Protein AF-A0A7U9T2I6-F1 (afdb_monomer)

Foldseek 3Di:
DPPDQVCVVQHPVVLCVVLVVVVLVCVLVVLLVQLQVQLVQLQVQLVVLDDPPDPVCVVVSVVSNVRSNVRSVVSNVRSNVVSVVSVVVSVVVSVVVNVVSVVVSVVCCVPVPPPPPDPVCPVVVVVVVVVVVVVVVVVVVVVVVDDDDVVVVVVVVVVVVVVVVCCVVVVVVVVVVVVVVVVVVVVVVVVVVVVVVVVVVVVVVVVVVVVVVVVVVVVVVVVVVVVVVVVVVVVVVVVVVVVVVVVVVVVVVVVVVVVVVVPD

Solvent-accessible surface area (backbone atoms only — not comparable to full-atom values): 14231 Å² total; per-residue (Å²): 128,83,80,82,60,63,62,82,72,61,41,69,69,51,50,40,60,74,61,35,44,79,61,58,68,47,48,34,57,50,35,34,50,50,6,54,51,36,27,55,50,21,40,48,56,12,55,71,65,54,75,89,83,48,84,78,52,48,71,69,38,47,56,55,30,54,50,16,45,51,49,11,52,51,34,31,54,50,15,47,51,52,17,52,51,49,49,52,51,52,52,52,54,53,53,50,51,53,52,51,49,52,53,48,53,55,51,43,42,67,70,79,55,57,78,84,79,62,83,82,47,59,66,57,50,51,51,48,49,51,52,45,51,53,50,50,53,47,50,51,53,46,60,74,69,48,76,95,67,65,69,60,61,57,50,53,54,49,52,51,53,49,51,53,51,50,51,52,53,50,50,54,52,51,52,54,48,49,52,50,52,47,53,49,49,55,51,50,52,53,51,50,53,55,50,50,54,49,51,52,53,49,53,53,50,52,52,52,50,52,51,50,53,53,52,51,51,54,49,52,54,51,50,53,51,49,54,50,51,53,50,51,50,52,53,50,52,54,48,53,53,48,53,53,51,52,50,52,50,50,52,50,51,53,50,52,54,53,50,64,68,68,77,114

Secondary structure (DSSP, 8-state):
-----GGGTSSHHHHHHHTTHHHHHHHHHHHHHHHHHHHHHHHHHHHHT---S-TTTHHHHHHHHHHHHHHHHHHHHHHHHHHHHHHHHHHHHHHHHHHHHHHHHHHHHHHH------GGGHHHHHHHHHHHHHHHHHHHHHHTTS-TTSHHHHHHHHHHHHHHHHHHHHHHHHHHHHHHHHHHHHHHHHHHHHHHHHHHHHHHHHHHHHHHHHHHHHHHHHHHHHHHHHHHHHHHHHHHHHHHHHHHHHHHHHHHHHHHHH--

Sequence (264 aa):
MSPCELEEYINENLLDRVGMNFFNSGISGTMTGLGILGTFLGLSMGLGSFRGEDIYTISDNVGPLLSGMKVAFHTSVYGILFSLVFNFVYRSIMSDAYEKLEIFLNTFRQTAQPPAVTEDENSAAMVVYQAGMANTLRQILELMKGDGVEQTAAVERMVENFGRQLQASMGADFQKLGSTLRAAGEAQTAQAANTEEMIEAVKTLVEVNRNVQSALAKVMERQERFAGELKAQKEQLSRTCSEMSDEISGQLYAFEQMRNLYEK

Radius of gyration: 47.09 Å; Cα contacts (8 Å, |Δi|>4): 84; chains: 1; bounding box: 112×50×138 Å

pLDDT: mean 72.54, std 14.1, range [41.53, 92.38]

Structure (mmCIF, N/CA/C/O backbone):
data_AF-A0A7U9T2I6-F1
#
_entry.id   AF-A0A7U9T2I6-F1
#
loop_
_atom_site.group_PDB
_atom_site.id
_atom_site.type_symbol
_atom_site.label_atom_id
_atom_site.label_alt_id
_atom_site.label_comp_id
_atom_site.label_asym_id
_atom_site.label_entity_id
_atom_site.label_seq_id
_atom_site.pdbx_PDB_ins_code
_atom_site.Cartn_x
_atom_site.Cartn_y
_atom_site.Cartn_z
_atom_site.occupancy
_atom_site.B_iso_or_equiv
_atom_site.auth_seq_id
_atom_site.auth_comp_id
_atom_site.auth_asym_id
_atom_site.auth_atom_id
_atom_site.pdbx_PDB_model_num
ATOM 1 N N . MET A 1 1 ? -4.362 -25.159 44.435 1.00 41.53 1 MET A N 1
ATOM 2 C CA . MET A 1 1 ? -4.615 -25.262 42.985 1.00 41.53 1 MET A CA 1
ATOM 3 C C . MET A 1 1 ? -4.844 -23.839 42.531 1.00 41.53 1 MET A C 1
ATOM 5 O O . MET A 1 1 ? -5.786 -23.236 43.029 1.00 41.53 1 MET A O 1
ATOM 9 N N . SER A 1 2 ? -3.905 -23.253 41.785 1.00 47.81 2 SER A N 1
ATOM 10 C CA . SER A 1 2 ? -4.038 -21.861 41.343 1.00 47.81 2 SER A CA 1
ATOM 11 C C . SER A 1 2 ? -5.350 -21.715 40.570 1.00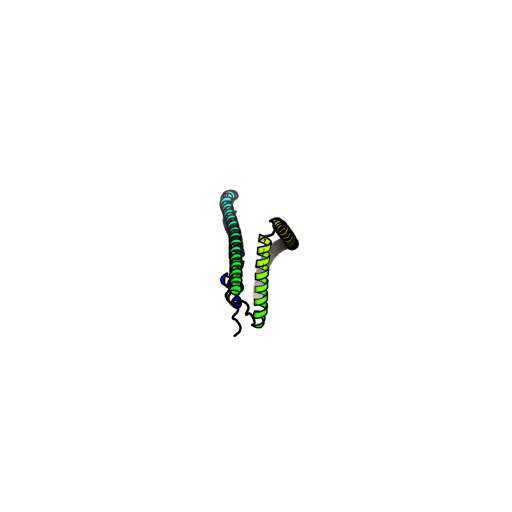 47.81 2 SER A C 1
ATOM 13 O O . SER A 1 2 ? -5.669 -22.620 39.792 1.00 47.81 2 SER A O 1
ATOM 15 N N . PRO A 1 3 ? -6.144 -20.665 40.822 1.00 56.53 3 PRO A N 1
ATOM 16 C CA . PRO A 1 3 ? -7.368 -20.448 40.072 1.00 56.53 3 PRO A CA 1
ATOM 17 C C . PRO A 1 3 ? -7.019 -20.370 38.583 1.00 56.53 3 PRO A C 1
ATOM 19 O O . PRO A 1 3 ? -6.091 -19.669 38.197 1.00 56.53 3 PRO A O 1
ATOM 22 N N . CYS A 1 4 ? -7.717 -21.150 37.763 1.00 61.81 4 CYS A N 1
ATOM 23 C CA . CYS A 1 4 ? -7.557 -21.107 36.318 1.00 61.81 4 CYS A CA 1
ATOM 24 C C . CYS A 1 4 ? -8.176 -19.788 35.835 1.00 61.81 4 CYS A C 1
ATOM 26 O O . CYS A 1 4 ? -9.397 -19.635 35.889 1.00 61.81 4 CYS A O 1
ATOM 28 N N . GLU A 1 5 ? -7.347 -18.816 35.458 1.00 71.88 5 GLU A N 1
ATOM 29 C CA . GLU A 1 5 ? -7.817 -17.520 34.968 1.00 71.88 5 GLU A CA 1
ATOM 30 C C . GLU A 1 5 ? -8.376 -17.706 33.553 1.00 71.88 5 GLU A C 1
ATOM 32 O O . GLU A 1 5 ? -7.651 -18.029 32.614 1.00 71.88 5 GLU A O 1
ATOM 37 N N . LEU A 1 6 ? -9.692 -17.535 33.391 1.00 77.44 6 LEU A N 1
ATOM 38 C CA . LEU A 1 6 ? -10.379 -17.734 32.106 1.00 77.44 6 LEU A CA 1
ATOM 39 C C . LEU A 1 6 ? -9.785 -16.861 30.984 1.00 77.44 6 LEU A C 1
ATOM 41 O O . LEU A 1 6 ? -9.781 -17.256 29.818 1.00 77.44 6 LEU A O 1
ATOM 45 N N . GLU A 1 7 ? -9.247 -15.703 31.352 1.00 76.56 7 GLU A N 1
ATOM 46 C CA . GLU A 1 7 ? -8.602 -14.720 30.475 1.00 76.56 7 GLU A CA 1
ATOM 47 C C . GLU A 1 7 ? -7.305 -15.244 29.842 1.00 76.56 7 GLU A C 1
ATOM 49 O O . GLU A 1 7 ? -6.877 -14.759 28.798 1.00 76.56 7 GLU A O 1
ATOM 54 N N . GLU A 1 8 ? -6.697 -16.291 30.400 1.00 79.00 8 GLU A N 1
ATOM 55 C CA . GLU A 1 8 ? -5.557 -16.964 29.773 1.00 79.00 8 GLU A CA 1
ATOM 56 C C . GLU A 1 8 ? -5.984 -17.745 28.513 1.00 79.00 8 GLU A C 1
ATOM 58 O O . GLU A 1 8 ? -5.213 -17.881 27.561 1.00 79.00 8 GLU A O 1
ATOM 63 N N . TYR A 1 9 ? -7.244 -18.194 28.464 1.00 80.94 9 TYR A N 1
ATOM 64 C CA . TYR A 1 9 ? -7.796 -19.007 27.376 1.00 80.94 9 TYR A CA 1
ATOM 65 C C . TYR A 1 9 ? -8.682 -18.210 26.416 1.00 80.94 9 TYR A C 1
ATOM 67 O O . TYR A 1 9 ? -8.631 -18.433 25.206 1.00 80.94 9 TYR A O 1
ATOM 75 N N . ILE A 1 10 ? -9.502 -17.296 26.940 1.00 83.94 10 ILE A N 1
ATOM 76 C CA . ILE A 1 10 ? -10.424 -16.457 26.169 1.00 83.94 10 ILE A CA 1
ATOM 77 C C . ILE A 1 10 ? -9.947 -15.008 26.286 1.00 83.94 10 ILE A C 1
ATOM 79 O O . ILE A 1 10 ? -10.216 -14.334 27.274 1.00 83.94 10 ILE A O 1
ATOM 83 N N . ASN A 1 11 ? -9.219 -14.538 25.274 1.00 85.19 11 ASN A N 1
ATOM 84 C CA . ASN A 1 11 ? -8.647 -13.192 25.229 1.00 85.19 11 ASN A CA 1
ATOM 85 C C . ASN A 1 11 ? -8.552 -12.652 23.798 1.00 85.19 11 ASN A C 1
ATOM 87 O O . ASN A 1 11 ? -8.898 -13.323 22.824 1.00 85.19 11 ASN A O 1
ATOM 91 N N . GLU A 1 12 ? -8.048 -11.426 23.686 1.00 84.44 12 GLU A N 1
ATOM 92 C CA . GLU A 1 12 ? -7.855 -10.724 22.419 1.00 84.44 12 GLU A CA 1
ATOM 93 C C . GLU A 1 12 ? -6.972 -11.509 21.442 1.00 84.44 12 GLU A C 1
ATOM 95 O O . GLU A 1 12 ? -7.271 -11.531 20.254 1.00 84.44 12 GLU A O 1
ATOM 100 N N . ASN A 1 13 ? -5.964 -12.253 21.920 1.00 83.69 13 ASN A N 1
ATOM 101 C CA . ASN A 1 13 ? -5.117 -13.075 21.046 1.00 83.69 13 ASN A CA 1
ATOM 102 C C . ASN A 1 13 ? -5.895 -14.235 20.408 1.00 83.69 13 ASN A C 1
ATOM 104 O O . ASN A 1 13 ? -5.651 -14.583 19.248 1.00 83.69 13 ASN A O 1
ATOM 108 N N . LEU A 1 14 ? -6.832 -14.851 21.140 1.00 85.19 14 LEU A N 1
ATOM 109 C CA . LEU A 1 14 ? -7.732 -15.850 20.560 1.00 85.19 14 LEU A CA 1
ATOM 110 C C . LEU A 1 14 ? -8.611 -15.204 19.485 1.00 85.19 14 LEU A C 1
ATOM 112 O O . LEU A 1 14 ? -8.759 -15.768 18.400 1.00 85.19 14 LEU A O 1
ATOM 116 N N . LEU A 1 15 ? -9.150 -14.017 19.770 1.00 84.88 15 LEU A N 1
ATOM 117 C CA . LEU A 1 15 ? -10.003 -13.287 18.840 1.00 84.88 15 LEU A CA 1
ATOM 118 C C . LEU A 1 15 ? -9.242 -12.857 17.578 1.00 84.88 15 LEU A C 1
ATOM 120 O O . LEU A 1 15 ? -9.744 -13.045 16.474 1.00 84.88 15 LEU A O 1
ATOM 124 N N . ASP A 1 16 ? -8.002 -12.396 17.714 1.00 84.19 16 ASP A N 1
ATOM 125 C CA . ASP A 1 16 ? -7.105 -12.068 16.603 1.00 84.19 16 ASP A CA 1
ATOM 126 C C . ASP A 1 16 ? -6.779 -13.278 15.732 1.00 84.19 16 ASP A C 1
ATOM 128 O O . ASP A 1 16 ? -6.734 -13.187 14.498 1.00 84.19 16 ASP A O 1
ATOM 132 N N . ARG A 1 17 ? -6.566 -14.434 16.369 1.00 84.94 17 ARG A N 1
ATOM 133 C CA . ARG A 1 17 ? -6.261 -15.687 15.678 1.00 84.94 17 ARG A CA 1
ATOM 134 C C . ARG A 1 17 ? -7.474 -16.224 14.923 1.00 84.94 17 ARG A C 1
ATOM 136 O O . ARG A 1 17 ? -7.325 -16.635 13.774 1.00 84.94 17 ARG A O 1
ATOM 143 N N . VAL A 1 18 ? -8.658 -16.205 15.539 1.00 82.81 18 VAL A N 1
ATOM 144 C CA . VAL A 1 18 ? -9.923 -16.629 14.910 1.00 82.81 18 VAL A CA 1
ATOM 145 C C . VAL A 1 18 ? -10.343 -15.648 13.817 1.00 82.81 18 VAL A C 1
ATOM 147 O O . VAL A 1 18 ? -10.723 -16.067 12.727 1.00 82.81 18 VAL A O 1
ATOM 150 N N . GLY A 1 19 ? -10.201 -14.349 14.073 1.00 78.19 19 GLY A N 1
ATOM 151 C CA . GLY A 1 19 ? -10.453 -13.278 13.113 1.00 78.19 19 GLY A CA 1
ATOM 152 C C . GLY A 1 19 ? -9.428 -13.211 11.981 1.00 78.19 19 GLY A C 1
ATOM 153 O O . GLY A 1 19 ? -9.583 -12.385 11.085 1.00 78.19 19 GLY A O 1
ATOM 154 N N . MET A 1 20 ? -8.391 -14.063 11.999 1.00 80.25 20 MET A N 1
ATOM 155 C CA . MET A 1 20 ? -7.296 -14.091 11.025 1.00 80.25 20 MET A CA 1
ATOM 156 C C . MET A 1 20 ? -6.746 -12.687 10.738 1.00 80.25 20 MET A C 1
ATOM 158 O O . MET A 1 20 ? -6.522 -12.322 9.581 1.00 80.25 20 MET A O 1
ATOM 162 N N . ASN A 1 21 ? -6.534 -11.891 11.789 1.00 76.06 21 ASN A N 1
ATOM 163 C CA . ASN A 1 21 ? -6.278 -10.454 11.668 1.00 76.06 21 ASN A CA 1
ATOM 164 C C . ASN A 1 21 ? -5.068 -10.142 10.769 1.00 76.06 21 ASN A C 1
ATOM 166 O O . ASN A 1 21 ? -5.092 -9.233 9.937 1.00 76.06 21 ASN A O 1
ATOM 170 N N . PHE A 1 22 ? -4.050 -11.004 10.830 1.00 75.06 22 PHE A N 1
ATOM 171 C CA . PHE A 1 22 ? -2.890 -10.953 9.945 1.00 75.06 22 PHE A CA 1
ATOM 172 C C . PHE A 1 22 ? -3.246 -11.041 8.449 1.00 75.06 22 PHE A C 1
ATOM 174 O O . PHE A 1 22 ? -2.768 -10.236 7.658 1.00 75.06 22 PHE A O 1
ATOM 181 N N . PHE A 1 23 ? -4.106 -11.978 8.044 1.00 74.56 23 PHE A N 1
ATOM 182 C CA . PHE A 1 23 ? -4.509 -12.109 6.640 1.00 74.56 23 PHE A CA 1
ATOM 183 C C . PHE A 1 23 ? -5.480 -11.002 6.231 1.00 74.56 23 PHE A C 1
ATOM 185 O O . PHE A 1 23 ? -5.312 -10.383 5.180 1.00 74.56 23 PHE A O 1
ATOM 192 N N . ASN A 1 24 ? -6.467 -10.715 7.078 1.00 74.50 24 ASN A N 1
ATOM 193 C CA . ASN A 1 24 ? -7.529 -9.767 6.758 1.00 74.50 24 ASN A CA 1
ATOM 194 C C . ASN A 1 24 ? -7.030 -8.317 6.680 1.00 74.50 24 ASN A C 1
ATOM 196 O O . ASN A 1 24 ? -7.509 -7.554 5.842 1.00 74.50 24 ASN A O 1
ATOM 200 N N . SER A 1 25 ? -6.002 -7.949 7.451 1.00 73.56 25 SER A N 1
ATOM 201 C CA . SER A 1 25 ? -5.367 -6.628 7.347 1.00 73.56 25 SER A CA 1
ATOM 202 C C . SER A 1 25 ? -4.720 -6.360 5.976 1.00 73.56 25 SER A C 1
ATOM 204 O O . SER A 1 25 ? -4.689 -5.211 5.532 1.00 73.56 25 SER A O 1
ATOM 206 N N . GLY A 1 26 ? -4.269 -7.399 5.260 1.00 76.06 26 GLY A N 1
ATOM 207 C CA . GLY A 1 26 ? -3.636 -7.279 3.940 1.00 76.06 26 GLY A CA 1
ATOM 208 C C . GLY A 1 26 ? -4.607 -7.255 2.752 1.00 76.06 26 GLY A C 1
ATOM 209 O O . GLY A 1 26 ? -4.276 -6.700 1.703 1.00 76.06 26 GLY A O 1
ATOM 210 N N . ILE A 1 27 ? -5.817 -7.806 2.906 1.00 82.12 27 ILE A N 1
ATOM 211 C CA . ILE A 1 27 ? -6.781 -8.008 1.806 1.00 82.12 27 ILE A CA 1
ATOM 212 C C . ILE A 1 27 ? -7.191 -6.691 1.134 1.00 82.12 27 ILE A C 1
ATOM 214 O O . ILE A 1 27 ? -7.246 -6.615 -0.093 1.00 82.12 27 ILE A O 1
ATOM 218 N N . SER A 1 28 ? -7.424 -5.633 1.915 1.00 75.69 28 SER A N 1
ATOM 219 C CA . SER A 1 28 ? -7.754 -4.298 1.384 1.00 75.69 28 SER A CA 1
ATOM 220 C C . SER A 1 28 ? -6.621 -3.739 0.502 1.00 75.69 28 SER A C 1
ATOM 222 O O . SER A 1 28 ? -6.864 -3.230 -0.600 1.00 75.69 28 SER A O 1
ATOM 224 N N . GLY A 1 29 ? -5.363 -3.928 0.914 1.00 76.25 29 GLY A N 1
ATOM 225 C CA . GLY A 1 29 ? -4.196 -3.575 0.103 1.00 76.25 29 GLY A CA 1
ATOM 226 C C . GLY A 1 29 ? -4.135 -4.375 -1.200 1.00 76.25 29 GLY A C 1
ATOM 227 O O . GLY A 1 29 ? -3.951 -3.800 -2.273 1.00 76.25 29 GLY A O 1
ATOM 228 N N . THR A 1 30 ? -4.378 -5.686 -1.136 1.00 81.62 30 THR A N 1
ATOM 229 C CA . THR A 1 30 ? -4.417 -6.558 -2.319 1.00 81.62 30 THR A CA 1
ATOM 230 C C . THR A 1 30 ? -5.524 -6.165 -3.298 1.00 81.62 30 THR A C 1
ATOM 232 O O . THR A 1 30 ? -5.265 -6.111 -4.496 1.00 81.62 30 THR A O 1
ATOM 235 N N . MET A 1 31 ? -6.730 -5.830 -2.830 1.00 78.50 31 MET A N 1
ATOM 236 C CA . MET A 1 31 ? -7.834 -5.369 -3.691 1.00 78.50 31 MET A CA 1
ATOM 237 C C . MET A 1 31 ? -7.488 -4.074 -4.433 1.00 78.50 31 MET A C 1
ATOM 239 O O . MET A 1 31 ? -7.752 -3.947 -5.630 1.00 78.50 31 MET A O 1
ATOM 243 N N . THR A 1 32 ? -6.830 -3.140 -3.743 1.00 79.88 32 THR A N 1
ATOM 244 C CA . THR A 1 32 ? -6.330 -1.902 -4.359 1.00 79.88 32 THR A CA 1
ATOM 245 C C . THR A 1 32 ? -5.259 -2.219 -5.407 1.00 79.88 32 THR A C 1
ATOM 247 O O . THR A 1 32 ? -5.323 -1.728 -6.534 1.00 79.88 32 THR A O 1
ATOM 250 N N . GLY A 1 33 ? -4.319 -3.109 -5.072 1.00 78.38 33 GLY A N 1
ATOM 251 C CA . GLY A 1 33 ? -3.287 -3.592 -5.990 1.00 78.38 33 GLY A CA 1
ATOM 252 C C . GLY A 1 33 ? -3.857 -4.283 -7.234 1.00 78.38 33 GLY A C 1
ATOM 253 O O . GLY A 1 33 ? -3.372 -4.045 -8.338 1.00 78.38 33 GLY A O 1
ATOM 254 N N . LEU A 1 34 ? -4.929 -5.068 -7.092 1.00 81.12 34 LEU A N 1
ATOM 255 C CA . LEU A 1 34 ? -5.640 -5.683 -8.217 1.00 81.12 34 LEU A CA 1
ATOM 256 C C . LEU A 1 34 ? -6.312 -4.638 -9.118 1.00 81.12 34 LEU A C 1
ATOM 258 O O . LEU A 1 34 ? -6.287 -4.793 -10.337 1.00 81.12 34 LEU A O 1
ATOM 262 N N . GLY A 1 35 ? -6.854 -3.552 -8.557 1.00 78.44 35 GLY A N 1
ATOM 263 C CA . GLY A 1 35 ? -7.387 -2.431 -9.344 1.00 78.44 35 GLY A CA 1
ATOM 264 C C . GLY A 1 35 ? -6.306 -1.706 -10.159 1.00 78.44 35 GLY A C 1
ATOM 265 O O . GLY A 1 35 ? -6.509 -1.390 -11.336 1.00 78.44 35 GLY A O 1
ATOM 266 N N . ILE A 1 36 ? -5.122 -1.514 -9.566 1.00 81.31 36 ILE A N 1
ATOM 267 C CA . ILE A 1 36 ? -3.944 -0.955 -10.252 1.00 81.31 36 ILE A CA 1
ATOM 268 C C . ILE A 1 36 ? -3.477 -1.903 -11.366 1.00 81.31 36 ILE A C 1
ATOM 270 O O . ILE A 1 36 ? -3.249 -1.472 -12.495 1.00 81.31 36 ILE A O 1
ATOM 274 N N . LEU A 1 37 ? -3.395 -3.206 -11.094 1.00 78.62 37 LEU A N 1
ATOM 275 C CA . LEU A 1 37 ? -3.030 -4.213 -12.092 1.00 78.62 37 LEU A CA 1
ATOM 276 C C . LEU A 1 37 ? -4.043 -4.269 -13.248 1.00 78.62 37 LEU A C 1
ATOM 278 O O . LEU A 1 37 ? -3.644 -4.316 -14.411 1.00 78.62 37 LEU A O 1
ATOM 282 N N . GLY A 1 38 ? -5.342 -4.181 -12.953 1.00 77.00 38 GLY A N 1
ATOM 283 C CA . GLY A 1 38 ? -6.400 -4.075 -13.961 1.00 77.00 38 GLY A CA 1
ATOM 284 C C . GLY A 1 38 ? -6.253 -2.837 -14.849 1.00 77.00 38 GLY A C 1
ATOM 285 O O . GLY A 1 38 ? -6.475 -2.915 -16.056 1.00 77.00 38 GLY A O 1
ATOM 286 N N . THR A 1 39 ? -5.771 -1.726 -14.284 1.00 79.81 39 THR A N 1
ATOM 287 C CA . THR A 1 39 ? -5.450 -0.508 -15.043 1.00 79.81 39 THR A CA 1
ATOM 288 C C . THR A 1 39 ? -4.322 -0.760 -16.041 1.00 79.81 39 THR A C 1
ATOM 290 O O . THR A 1 39 ? -4.461 -0.439 -17.222 1.00 79.81 39 THR A O 1
ATOM 293 N N . PHE A 1 40 ? -3.229 -1.389 -15.599 1.00 77.00 40 PHE A N 1
ATOM 294 C CA . PHE A 1 40 ? -2.115 -1.744 -16.481 1.00 77.00 40 PHE A CA 1
ATOM 295 C C . PHE A 1 40 ? -2.545 -2.692 -17.604 1.00 77.00 40 PHE A C 1
ATOM 297 O O . PHE A 1 40 ? -2.171 -2.477 -18.756 1.00 77.00 40 PHE A O 1
ATOM 304 N N . LEU A 1 41 ? -3.368 -3.697 -17.298 1.00 79.50 41 LEU A N 1
ATOM 305 C CA . LEU A 1 41 ? -3.882 -4.631 -18.301 1.00 79.50 41 LEU A CA 1
ATOM 306 C C . LEU A 1 41 ? -4.838 -3.955 -19.291 1.00 79.50 41 LEU A C 1
ATOM 308 O O . LEU A 1 41 ? -4.693 -4.148 -20.496 1.00 79.50 41 LEU A O 1
ATOM 312 N N . GLY A 1 42 ? -5.774 -3.130 -18.813 1.00 75.12 42 GLY A N 1
ATOM 313 C CA . GLY A 1 42 ? -6.721 -2.411 -19.669 1.00 75.12 42 GLY A CA 1
ATOM 314 C C . GLY A 1 42 ? -6.023 -1.444 -20.627 1.00 75.12 42 GLY A C 1
ATOM 315 O O . GLY A 1 42 ? -6.344 -1.405 -21.816 1.00 75.12 42 GLY A O 1
ATOM 316 N N . LEU A 1 43 ? -5.001 -0.731 -20.144 1.00 77.75 43 LEU A N 1
ATOM 317 C CA . LEU A 1 43 ? -4.168 0.128 -20.986 1.00 77.75 43 LEU A CA 1
ATOM 318 C C . LEU A 1 43 ? -3.283 -0.682 -21.943 1.00 77.75 43 LEU A C 1
ATOM 320 O O . LEU A 1 43 ? -3.177 -0.318 -23.111 1.00 77.75 43 LEU A O 1
ATOM 324 N N . SER A 1 44 ? -2.692 -1.795 -21.497 1.00 78.44 44 SER A N 1
ATOM 325 C CA . SER A 1 44 ? -1.869 -2.666 -22.347 1.00 78.44 44 SER A CA 1
ATOM 326 C C . SER A 1 44 ? -2.676 -3.285 -23.493 1.00 78.44 44 SER A C 1
ATOM 328 O O . SER A 1 44 ? -2.205 -3.293 -24.629 1.00 78.44 44 SER A O 1
ATOM 330 N N . MET A 1 45 ? -3.914 -3.719 -23.239 1.00 75.62 45 MET A N 1
ATOM 331 C CA . MET A 1 45 ? -4.829 -4.202 -24.279 1.00 75.62 45 MET A CA 1
ATOM 332 C C . MET A 1 45 ? -5.265 -3.077 -25.228 1.00 75.62 45 MET A C 1
ATOM 334 O O . MET A 1 45 ? -5.285 -3.277 -26.443 1.00 75.62 45 MET A O 1
ATOM 338 N N . GLY A 1 46 ? -5.557 -1.883 -24.695 1.00 68.50 46 GLY A N 1
ATOM 339 C CA . GLY A 1 46 ? -5.892 -0.706 -25.502 1.00 68.50 46 GLY A CA 1
ATOM 340 C C . GLY A 1 46 ? -4.753 -0.294 -26.442 1.00 68.50 46 GLY A C 1
ATOM 341 O O . GLY A 1 46 ? -4.988 -0.045 -27.621 1.00 68.50 46 GLY A O 1
ATOM 342 N N . LEU A 1 47 ? -3.510 -0.295 -25.955 1.00 70.06 47 LEU A N 1
ATOM 343 C CA . LEU A 1 47 ? -2.318 0.041 -26.742 1.00 70.06 47 LEU A CA 1
ATOM 344 C C . LEU A 1 47 ? -1.896 -1.079 -27.702 1.00 70.06 47 LEU A C 1
ATOM 346 O O . LEU A 1 47 ? -1.441 -0.793 -28.803 1.00 70.06 47 LEU A O 1
ATOM 350 N N . GLY A 1 48 ? -2.074 -2.348 -27.324 1.00 64.38 48 GLY A N 1
ATOM 351 C CA . GLY A 1 48 ? -1.751 -3.497 -28.179 1.00 64.38 48 GLY A CA 1
ATOM 352 C C . GLY A 1 48 ? -2.615 -3.587 -29.441 1.00 64.38 48 GLY A C 1
ATOM 353 O O . GLY A 1 48 ? -2.197 -4.176 -30.434 1.00 64.38 48 GLY A O 1
ATOM 354 N N . SER A 1 49 ? -3.798 -2.967 -29.427 1.00 63.19 49 SER A N 1
ATOM 355 C CA . SER A 1 49 ? -4.666 -2.842 -30.604 1.00 63.19 49 SER A CA 1
ATOM 356 C C . SER A 1 49 ? -4.245 -1.732 -31.581 1.00 63.19 49 SER A C 1
ATOM 358 O O . SER A 1 49 ? -4.788 -1.645 -32.678 1.00 63.19 49 SER A O 1
ATOM 360 N N . PHE A 1 50 ? -3.252 -0.910 -31.223 1.00 61.22 50 PHE A N 1
ATOM 361 C CA . PHE A 1 50 ? -2.811 0.233 -32.018 1.00 61.22 50 PHE A CA 1
ATOM 362 C C . PHE A 1 50 ? -1.743 -0.190 -33.046 1.00 61.22 50 PHE A C 1
ATOM 364 O O . PHE A 1 50 ? -0.557 -0.285 -32.732 1.00 61.22 50 PHE A O 1
ATOM 371 N N . ARG A 1 51 ? -2.148 -0.453 -34.297 1.00 57.12 51 ARG A N 1
ATOM 372 C CA . ARG A 1 51 ? -1.220 -0.714 -35.420 1.00 57.12 51 ARG A CA 1
ATOM 373 C C . ARG A 1 51 ? -1.014 0.580 -36.210 1.00 57.12 51 ARG A C 1
ATOM 375 O O . ARG A 1 51 ? -1.899 1.011 -36.941 1.00 57.12 51 ARG A O 1
ATOM 382 N N . GLY A 1 52 ? 0.140 1.220 -36.027 1.00 55.25 52 GLY A N 1
ATOM 383 C CA . GLY A 1 52 ? 0.477 2.526 -36.610 1.00 55.25 52 GLY A CA 1
ATOM 384 C C . GLY A 1 52 ? 0.920 2.480 -38.075 1.00 55.25 52 GLY A C 1
ATOM 385 O O . GLY A 1 52 ? 1.938 3.082 -38.400 1.00 55.25 52 GLY A O 1
ATOM 386 N N . GLU A 1 53 ? 0.213 1.746 -38.936 1.00 55.09 53 GLU A N 1
ATOM 387 C CA . GLU A 1 53 ? 0.611 1.589 -40.345 1.00 55.09 53 GLU A CA 1
ATOM 388 C C . GLU A 1 53 ? -0.002 2.650 -41.284 1.00 55.09 53 GLU A C 1
ATOM 390 O O . GLU A 1 53 ? 0.560 2.865 -42.350 1.00 55.09 53 GLU A O 1
ATOM 395 N N . ASP A 1 54 ? -1.055 3.392 -40.892 1.00 51.75 54 ASP A N 1
ATOM 396 C CA . ASP A 1 54 ? -1.626 4.472 -41.722 1.00 51.75 54 ASP A CA 1
ATOM 397 C C . ASP A 1 54 ? -2.319 5.598 -40.918 1.00 51.75 54 ASP A C 1
ATOM 399 O O . ASP A 1 54 ? -2.990 5.369 -39.915 1.00 51.75 54 ASP A O 1
ATOM 403 N N . ILE A 1 55 ? -2.221 6.853 -41.376 1.00 51.50 55 ILE A N 1
ATOM 404 C CA . ILE A 1 55 ? -2.863 8.022 -40.726 1.00 51.50 55 ILE A CA 1
ATOM 405 C C . ILE A 1 55 ? -4.402 7.961 -40.787 1.00 51.50 55 ILE A C 1
ATOM 407 O O . ILE A 1 55 ? -5.077 8.474 -39.893 1.00 51.50 55 ILE A O 1
ATOM 411 N N . TYR A 1 56 ? -4.967 7.286 -41.793 1.00 54.34 56 TYR A N 1
ATOM 412 C CA . TYR A 1 56 ? -6.415 7.090 -41.932 1.00 54.34 56 TYR A CA 1
ATOM 413 C C . TYR A 1 56 ? -6.966 5.968 -41.035 1.00 54.34 56 TYR A C 1
ATOM 415 O O . TYR A 1 56 ? -8.140 6.005 -40.680 1.00 54.34 56 TYR A O 1
ATOM 423 N N . THR A 1 57 ? -6.131 5.019 -40.594 1.00 54.78 57 THR A N 1
ATOM 424 C CA . THR A 1 57 ? -6.519 3.961 -39.642 1.00 54.78 57 THR A CA 1
ATOM 425 C C . THR A 1 57 ? -6.432 4.416 -38.184 1.00 54.78 57 THR A C 1
ATOM 427 O O . THR A 1 57 ? -6.968 3.749 -37.303 1.00 54.78 57 THR A O 1
ATOM 430 N N . ILE A 1 58 ? -5.839 5.583 -37.895 1.00 55.66 58 ILE A N 1
ATOM 431 C CA . ILE A 1 58 ? -5.795 6.143 -36.534 1.00 55.66 58 ILE A CA 1
ATOM 432 C C . ILE A 1 58 ? -7.212 6.345 -35.982 1.00 55.66 58 ILE A C 1
ATOM 434 O O . ILE A 1 58 ? -7.444 5.987 -34.832 1.00 55.66 58 ILE A O 1
ATOM 438 N N . SER A 1 59 ? -8.168 6.833 -36.786 1.00 59.38 59 SER A N 1
ATOM 439 C CA . SER A 1 59 ? -9.554 7.058 -36.334 1.00 59.38 59 SER A CA 1
ATOM 440 C C . SER A 1 59 ? -10.276 5.764 -35.932 1.00 59.38 59 SER A C 1
ATOM 442 O O . SER A 1 59 ? -11.012 5.766 -34.946 1.00 59.38 59 SER A O 1
ATOM 444 N N . ASP A 1 60 ? -10.030 4.657 -36.639 1.00 60.66 60 ASP A N 1
ATOM 445 C CA . ASP A 1 60 ? -10.600 3.339 -36.314 1.00 60.66 60 ASP A CA 1
ATOM 446 C C . ASP A 1 60 ? -9.907 2.691 -35.100 1.00 60.66 60 ASP A C 1
ATOM 448 O O . ASP A 1 60 ? -10.528 1.949 -34.337 1.00 60.66 60 ASP A O 1
ATOM 452 N N . ASN A 1 61 ? -8.643 3.045 -34.850 1.00 59.06 61 ASN A N 1
ATOM 453 C CA . ASN A 1 61 ? -7.863 2.592 -33.695 1.00 59.06 61 ASN A CA 1
ATOM 454 C C . ASN A 1 61 ? -8.153 3.381 -32.396 1.00 59.06 61 ASN A C 1
ATOM 456 O O . ASN A 1 61 ? -7.795 2.920 -31.308 1.00 59.06 61 ASN A O 1
ATOM 460 N N . VAL A 1 62 ? -8.839 4.535 -32.459 1.00 66.50 62 VAL A N 1
ATOM 461 C CA . VAL A 1 62 ? -9.250 5.295 -31.257 1.00 66.50 62 VAL A CA 1
ATOM 462 C C . VAL A 1 62 ? -10.300 4.533 -30.440 1.00 66.50 62 VAL A C 1
ATOM 464 O O . VAL A 1 62 ? -10.266 4.566 -29.211 1.00 66.50 62 VAL A O 1
ATOM 467 N N . GLY A 1 63 ? -11.220 3.815 -31.091 1.00 69.56 63 GLY A N 1
ATOM 468 C CA . GLY A 1 63 ? -12.291 3.075 -30.411 1.00 69.56 63 GLY A CA 1
ATOM 469 C C . G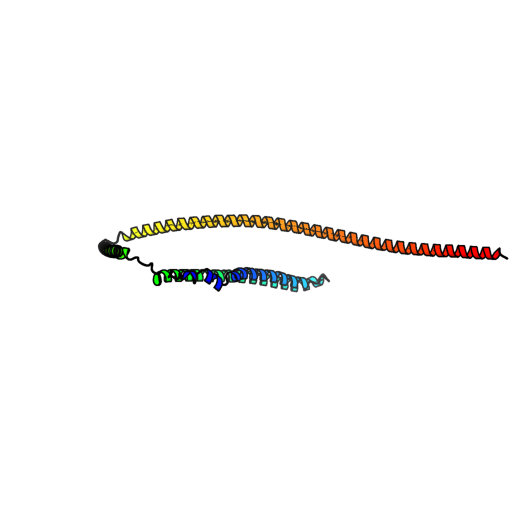LY A 1 63 ? -11.771 2.009 -29.431 1.00 69.56 63 GLY A C 1
ATOM 470 O O . GLY A 1 63 ? -12.099 2.066 -28.241 1.00 69.56 63 GLY A O 1
ATOM 471 N N . PRO A 1 64 ? -10.927 1.064 -29.886 1.00 69.06 64 PRO A N 1
ATOM 472 C CA . PRO A 1 64 ? -10.287 0.067 -29.025 1.00 69.06 64 PRO A CA 1
ATOM 473 C C . PRO A 1 64 ? -9.445 0.671 -27.888 1.00 69.06 64 PRO A C 1
ATOM 475 O O . PRO A 1 64 ? -9.511 0.189 -26.754 1.00 69.06 64 PRO A O 1
ATOM 478 N N . LEU A 1 65 ? -8.731 1.772 -28.148 1.00 68.88 65 LEU A N 1
ATOM 479 C CA . LEU A 1 65 ? -7.944 2.491 -27.142 1.00 68.88 65 LEU A CA 1
ATOM 480 C C . LEU A 1 65 ? -8.833 3.091 -26.038 1.00 68.88 65 LEU A C 1
ATOM 482 O O . LEU A 1 65 ? -8.576 2.894 -24.847 1.00 68.88 65 LEU A O 1
ATOM 486 N N . LEU A 1 66 ? -9.914 3.778 -26.425 1.00 74.56 66 LEU A N 1
ATOM 487 C CA . LEU A 1 66 ? -10.898 4.333 -25.491 1.00 74.56 66 LEU A CA 1
ATOM 488 C C . LEU A 1 66 ? -11.603 3.232 -24.690 1.00 74.56 66 LEU A C 1
ATOM 490 O O . LEU A 1 66 ? -11.870 3.408 -23.500 1.00 74.56 66 LEU A O 1
ATOM 494 N N . SER A 1 67 ? -11.868 2.083 -25.315 1.00 73.06 67 SER A N 1
ATOM 495 C CA . SER A 1 67 ? -12.447 0.920 -24.640 1.00 73.06 67 SER A CA 1
ATOM 496 C C . SER A 1 67 ? -11.495 0.341 -23.585 1.00 73.06 67 SER A C 1
ATOM 498 O O . SER A 1 67 ? -11.909 0.129 -22.444 1.00 73.06 67 SER A O 1
ATOM 500 N N . GLY A 1 68 ? -10.209 0.163 -23.910 1.00 70.00 68 GLY A N 1
ATOM 501 C CA . GLY A 1 68 ? -9.189 -0.295 -22.955 1.00 70.00 68 GLY A CA 1
ATOM 502 C C . GLY A 1 68 ? -9.011 0.663 -21.772 1.00 70.00 68 GLY A C 1
ATOM 503 O O . GLY A 1 68 ? -8.980 0.238 -20.615 1.00 70.00 68 GLY A O 1
ATOM 504 N N . MET A 1 69 ? -9.018 1.971 -22.041 1.00 74.00 69 MET A N 1
ATOM 505 C CA . MET A 1 69 ? -8.974 3.009 -21.007 1.00 74.00 69 MET A CA 1
ATOM 506 C C . MET A 1 69 ? -10.228 3.010 -20.117 1.00 74.00 69 MET A C 1
ATOM 508 O O . MET A 1 69 ? -10.127 3.177 -18.901 1.00 74.00 69 MET A O 1
ATOM 512 N N . LYS A 1 70 ? -11.417 2.771 -20.686 1.00 77.44 70 LYS A N 1
ATOM 513 C CA . LYS A 1 70 ? -12.664 2.647 -19.917 1.00 77.44 70 LYS A CA 1
ATOM 514 C C . LYS A 1 70 ? -12.627 1.442 -18.977 1.00 77.44 70 LYS A C 1
ATOM 516 O O . LYS A 1 70 ? -13.041 1.572 -17.824 1.00 77.44 70 LYS A O 1
ATOM 521 N N . VAL A 1 71 ? -12.138 0.295 -19.449 1.00 77.75 71 VAL A N 1
ATOM 522 C CA . VAL A 1 71 ? -11.978 -0.916 -18.627 1.00 77.75 71 VAL A CA 1
ATOM 523 C C . VAL A 1 71 ? -10.991 -0.657 -17.488 1.00 77.75 71 VAL A C 1
ATOM 525 O O . VAL A 1 71 ? -11.333 -0.911 -16.336 1.00 77.75 71 VAL A O 1
ATOM 528 N N . ALA A 1 72 ? -9.840 -0.047 -17.787 1.00 76.69 72 ALA A N 1
ATOM 529 C 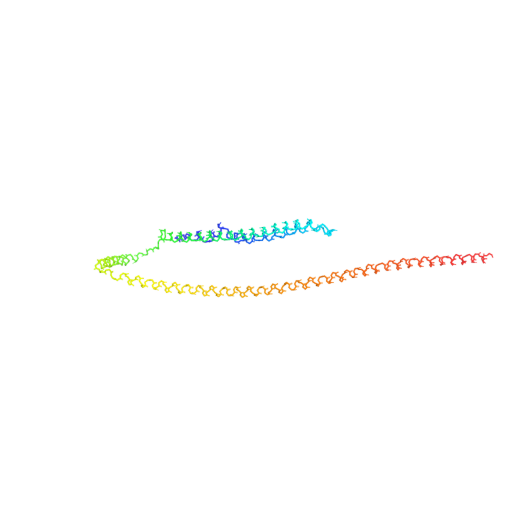CA . ALA A 1 72 ? -8.835 0.346 -16.800 1.00 76.69 72 ALA A CA 1
ATOM 530 C C . ALA A 1 72 ? -9.413 1.251 -15.691 1.00 76.69 72 ALA A C 1
ATOM 532 O O . ALA A 1 72 ? -9.216 0.999 -14.499 1.00 76.69 72 ALA A O 1
ATOM 533 N N . PHE A 1 73 ? -10.203 2.260 -16.076 1.00 77.88 73 PHE A N 1
ATOM 534 C CA . PHE A 1 73 ? -10.869 3.156 -15.131 1.00 77.88 73 PHE A CA 1
ATOM 535 C C . PHE A 1 73 ? -11.831 2.406 -14.200 1.00 77.88 73 PHE A C 1
ATOM 537 O O . PHE A 1 73 ? -11.754 2.557 -12.982 1.00 77.88 73 PHE A O 1
ATOM 544 N N . HIS A 1 74 ? -12.695 1.546 -14.746 1.00 80.88 74 HIS A N 1
ATOM 545 C CA . HIS A 1 74 ? -13.655 0.795 -13.932 1.00 80.88 74 HIS A CA 1
ATOM 546 C C . HIS A 1 74 ? -12.956 -0.179 -12.982 1.00 80.88 74 HIS A C 1
ATOM 548 O O . HIS A 1 74 ? -13.326 -0.257 -11.813 1.00 80.88 74 HIS A O 1
ATOM 554 N N . THR A 1 75 ? -11.912 -0.878 -13.437 1.00 79.62 75 THR A N 1
ATOM 555 C CA . THR A 1 75 ? -11.160 -1.801 -12.574 1.00 79.62 75 THR A CA 1
ATOM 556 C C . THR A 1 75 ? -10.501 -1.093 -11.391 1.00 79.62 75 THR A C 1
ATOM 558 O O . THR A 1 75 ? -10.499 -1.637 -10.287 1.00 79.62 75 THR A O 1
ATOM 561 N N . SER A 1 76 ? -10.012 0.136 -11.584 1.00 79.19 76 SER A N 1
ATOM 562 C CA . SER A 1 76 ? -9.445 0.951 -10.503 1.00 79.19 76 SER A CA 1
ATOM 563 C C . SER A 1 76 ? -10.516 1.402 -9.508 1.00 79.19 76 SER A C 1
ATOM 565 O O . SER A 1 76 ? -10.369 1.203 -8.300 1.00 79.19 76 SER A O 1
ATOM 567 N N . VAL A 1 77 ? -11.642 1.923 -10.013 1.00 82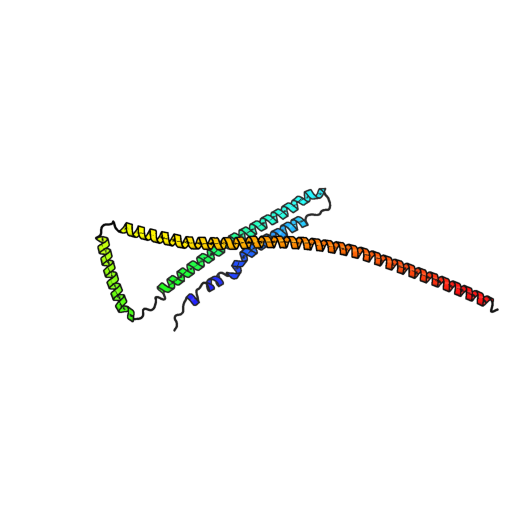.75 77 VAL A N 1
ATOM 568 C CA . VAL A 1 77 ? -12.770 2.367 -9.178 1.00 82.75 77 VAL A CA 1
ATOM 569 C C . VAL A 1 77 ? -13.301 1.218 -8.325 1.00 82.75 77 VAL A C 1
ATOM 571 O O . VAL A 1 77 ? -13.485 1.392 -7.122 1.00 82.75 77 VAL A O 1
ATOM 574 N N . TYR A 1 78 ? -13.492 0.033 -8.909 1.00 83.00 78 TYR A N 1
ATOM 575 C CA . TYR A 1 78 ? -13.942 -1.135 -8.157 1.00 83.00 78 TYR A CA 1
ATOM 576 C C . TYR A 1 78 ? -12.902 -1.602 -7.135 1.00 83.00 78 TYR A C 1
ATOM 578 O O . TYR A 1 78 ? -13.271 -1.857 -5.993 1.00 83.00 78 TYR A O 1
ATOM 586 N N . GLY A 1 79 ? -11.614 -1.664 -7.492 1.00 79.56 79 GLY A N 1
ATOM 587 C CA . GLY A 1 79 ? -10.557 -2.071 -6.559 1.00 79.56 79 GLY A CA 1
ATOM 588 C C . GLY A 1 79 ? -10.477 -1.173 -5.321 1.00 79.56 79 GLY A C 1
ATOM 589 O O . GLY A 1 79 ? -10.410 -1.671 -4.197 1.00 79.56 79 GLY A O 1
ATOM 590 N N . ILE A 1 80 ? -10.563 0.146 -5.514 1.00 81.31 80 ILE A N 1
ATOM 591 C CA . ILE A 1 80 ? -10.554 1.129 -4.422 1.00 81.31 80 ILE A CA 1
ATOM 592 C C . ILE A 1 80 ? -11.851 1.056 -3.609 1.00 81.31 80 ILE A C 1
ATOM 594 O O . ILE A 1 80 ? -11.803 1.018 -2.381 1.00 81.31 80 ILE A O 1
ATOM 598 N N . LEU A 1 81 ? -13.011 0.997 -4.268 1.00 84.38 81 LEU A N 1
ATOM 599 C CA . LEU A 1 81 ? -14.305 0.948 -3.586 1.00 84.38 81 LEU A CA 1
ATOM 600 C C . LEU A 1 81 ? -14.446 -0.315 -2.730 1.00 84.38 81 LEU A C 1
ATOM 602 O O . LEU A 1 81 ? -14.793 -0.218 -1.555 1.00 84.38 81 LEU A O 1
ATOM 606 N N . PHE A 1 82 ? -14.125 -1.488 -3.278 1.00 82.31 82 PHE A N 1
ATOM 607 C CA . PHE A 1 82 ? -14.175 -2.736 -2.518 1.00 82.31 82 PHE A CA 1
ATOM 608 C C . PHE A 1 82 ? -13.134 -2.768 -1.399 1.00 82.31 82 PHE A C 1
ATOM 610 O O . PHE A 1 82 ? -13.452 -3.237 -0.311 1.00 82.31 82 PHE A O 1
ATOM 617 N N . SER A 1 83 ? -11.941 -2.207 -1.616 1.00 83.69 83 SER A N 1
ATOM 618 C CA . SER A 1 83 ? -10.924 -2.058 -0.570 1.00 83.69 83 SER A CA 1
ATOM 619 C C . SER A 1 83 ? -11.429 -1.227 0.614 1.00 83.69 83 SER A C 1
ATOM 621 O O . SER A 1 83 ? -11.293 -1.654 1.761 1.00 83.69 83 SER A O 1
ATOM 623 N N . LEU A 1 84 ? -12.061 -0.079 0.348 1.00 80.38 84 LEU A N 1
ATOM 624 C CA . LEU A 1 84 ? -12.612 0.794 1.387 1.00 80.38 84 LEU A CA 1
ATOM 625 C C . LEU A 1 84 ? -13.767 0.128 2.136 1.00 80.38 84 LEU A C 1
ATOM 627 O O . LEU A 1 84 ? -13.781 0.136 3.367 1.00 80.38 84 LEU A O 1
ATOM 631 N N . VAL A 1 85 ? -14.707 -0.480 1.407 1.00 88.94 85 VAL A N 1
ATOM 632 C CA . VAL A 1 85 ? -15.846 -1.190 2.007 1.00 88.94 85 VAL A CA 1
ATOM 633 C C . VAL A 1 85 ? -15.357 -2.353 2.866 1.00 88.94 85 VAL A C 1
ATOM 635 O O . VAL A 1 85 ? -15.786 -2.485 4.009 1.00 88.94 85 VAL A O 1
ATOM 638 N N . PHE A 1 86 ? -14.423 -3.160 2.357 1.00 86.12 86 PHE A N 1
ATOM 639 C CA . PHE A 1 86 ? -13.845 -4.268 3.108 1.00 86.12 86 PHE A CA 1
ATOM 640 C C . PHE A 1 86 ? -13.142 -3.775 4.375 1.00 86.12 86 PHE A C 1
ATOM 642 O O . PHE A 1 86 ? -13.387 -4.313 5.450 1.00 86.12 86 PHE A O 1
ATOM 649 N N . ASN A 1 87 ? -12.315 -2.728 4.277 1.00 84.50 87 ASN A N 1
ATOM 650 C CA . ASN A 1 87 ? -11.610 -2.170 5.430 1.00 84.50 87 ASN A CA 1
ATOM 651 C C . ASN A 1 87 ? -12.582 -1.664 6.505 1.00 84.50 87 ASN A C 1
ATOM 653 O O . ASN A 1 87 ? -12.399 -1.956 7.686 1.00 84.50 87 ASN A O 1
ATOM 657 N N . PHE A 1 88 ? -13.635 -0.956 6.089 1.00 86.44 88 PHE A N 1
ATOM 658 C CA . PHE A 1 88 ? -14.665 -0.444 6.985 1.00 86.44 88 PHE A CA 1
ATOM 659 C C . PHE A 1 88 ? -15.422 -1.574 7.692 1.00 86.44 88 PHE A C 1
ATOM 661 O O . PHE A 1 88 ? -15.503 -1.587 8.919 1.00 86.44 88 PHE A O 1
ATOM 668 N N . VAL A 1 89 ? -15.928 -2.549 6.931 1.00 88.69 89 VAL A N 1
ATOM 669 C CA . VAL A 1 89 ? -16.674 -3.693 7.476 1.00 88.69 89 VAL A CA 1
ATOM 670 C C . VAL A 1 89 ? -15.792 -4.512 8.414 1.00 88.69 89 VAL A C 1
ATOM 672 O O . VAL A 1 89 ? -16.206 -4.816 9.530 1.00 88.69 89 VAL A O 1
ATOM 675 N N . TYR A 1 90 ? -14.561 -4.817 8.003 1.00 85.88 90 TYR A N 1
ATOM 676 C CA . TYR A 1 90 ? -13.618 -5.583 8.809 1.00 85.88 90 TYR A CA 1
ATOM 677 C C . TYR A 1 90 ? -13.318 -4.897 10.147 1.00 85.88 90 TYR A C 1
ATOM 679 O O . TYR A 1 90 ? -13.450 -5.516 11.202 1.00 85.88 90 TYR A O 1
ATOM 687 N N . ARG A 1 91 ? -12.984 -3.599 10.122 1.00 85.06 91 ARG A N 1
ATOM 688 C CA . ARG A 1 91 ? -12.728 -2.827 11.347 1.00 85.06 91 ARG A CA 1
ATOM 689 C C . ARG A 1 91 ? -13.958 -2.743 12.246 1.00 85.06 91 ARG A C 1
ATOM 691 O O . ARG A 1 91 ? -13.814 -2.862 13.458 1.00 85.06 91 ARG A O 1
ATOM 698 N N . SER A 1 92 ? -15.148 -2.571 11.670 1.00 88.25 92 SER A N 1
ATOM 699 C CA . SER A 1 92 ? -16.394 -2.513 12.439 1.00 88.25 92 SER A CA 1
ATOM 700 C C . SER A 1 92 ? -16.696 -3.837 13.141 1.00 88.25 92 SER A C 1
ATOM 702 O O . SER A 1 92 ? -17.036 -3.825 14.319 1.00 88.25 92 SER A O 1
ATOM 704 N N . ILE A 1 93 ? -16.555 -4.969 12.442 1.00 89.44 93 ILE A N 1
ATOM 705 C CA . ILE A 1 93 ? -16.792 -6.301 13.021 1.00 89.44 93 ILE A CA 1
ATOM 706 C C . ILE A 1 93 ? -15.775 -6.587 14.125 1.00 89.44 93 ILE A C 1
ATOM 708 O O . ILE A 1 93 ? -16.151 -7.052 15.196 1.00 89.44 93 ILE A O 1
ATOM 712 N N . MET A 1 94 ? -14.496 -6.289 13.883 1.00 87.19 94 MET A N 1
ATOM 713 C CA . MET A 1 94 ? -13.451 -6.543 14.871 1.00 87.19 94 MET A CA 1
ATOM 714 C C . MET A 1 94 ? -13.656 -5.694 16.132 1.00 87.19 94 MET A C 1
ATOM 716 O O . MET A 1 94 ? -13.530 -6.206 17.239 1.00 87.19 94 MET A O 1
ATOM 720 N N . SER A 1 95 ? -14.042 -4.423 15.971 1.00 87.25 95 SER A N 1
ATOM 721 C CA . SER A 1 95 ? -14.355 -3.530 17.092 1.00 87.25 95 SER A CA 1
ATOM 722 C C . SER A 1 95 ? -15.515 -4.045 17.946 1.00 87.25 95 SER A C 1
ATOM 724 O O . SER A 1 95 ? -15.389 -4.063 19.167 1.00 87.25 95 SER A O 1
ATOM 726 N N . ASP A 1 96 ? -16.620 -4.483 17.330 1.00 91.00 96 ASP A N 1
ATOM 727 C CA . ASP A 1 96 ? -17.752 -5.062 18.071 1.00 91.00 96 ASP A CA 1
ATOM 728 C C . ASP A 1 96 ? -17.331 -6.348 18.794 1.00 91.00 96 ASP A C 1
ATOM 730 O O . ASP A 1 96 ? -17.665 -6.554 19.958 1.00 91.00 96 ASP A O 1
ATOM 734 N N . ALA A 1 97 ? -16.520 -7.188 18.149 1.00 88.81 97 ALA A N 1
ATOM 735 C CA . ALA A 1 97 ? -16.047 -8.427 18.750 1.00 88.81 97 ALA A CA 1
ATOM 736 C C . ALA A 1 97 ? -15.158 -8.196 19.988 1.00 88.81 97 ALA A C 1
ATOM 738 O O . ALA A 1 97 ? -15.320 -8.911 20.981 1.00 88.81 97 ALA A O 1
ATOM 739 N N . TYR A 1 98 ? -14.269 -7.192 19.968 1.00 88.75 98 TYR A N 1
ATOM 740 C CA . TYR A 1 98 ? -13.500 -6.805 21.159 1.00 88.75 98 TYR A CA 1
ATOM 741 C C . TYR A 1 98 ? -14.411 -6.291 22.278 1.00 88.75 98 TYR A C 1
ATOM 743 O O . TYR A 1 98 ? -14.257 -6.708 23.424 1.00 88.75 98 TYR A O 1
ATOM 751 N N . GLU A 1 99 ? -15.409 -5.463 21.953 1.00 91.31 99 GLU A N 1
ATOM 752 C CA . GLU A 1 99 ? -16.375 -4.960 22.938 1.00 91.31 99 GLU A CA 1
ATOM 753 C C . GLU A 1 99 ? -17.159 -6.110 23.595 1.00 91.31 99 GLU A C 1
ATOM 755 O O . GLU A 1 99 ? -17.291 -6.172 24.819 1.00 91.31 99 GLU A O 1
ATOM 760 N N . LYS A 1 100 ? -17.652 -7.077 22.806 1.00 91.31 100 LYS A N 1
ATOM 761 C CA . LYS A 1 100 ? -18.366 -8.245 23.353 1.00 91.31 100 LYS A CA 1
ATOM 762 C C . LYS A 1 100 ? -17.469 -9.121 24.215 1.00 91.31 100 LYS A C 1
ATOM 764 O O . LYS A 1 100 ? -17.938 -9.634 25.232 1.00 91.31 100 LYS A O 1
ATOM 769 N N . LEU A 1 101 ? -16.208 -9.289 23.827 1.00 90.19 101 LEU A N 1
ATOM 770 C CA . LEU A 1 101 ? -15.229 -10.018 24.623 1.00 90.19 101 LEU A CA 1
ATOM 771 C C . LEU A 1 101 ? -15.010 -9.336 25.981 1.00 90.19 101 LEU A C 1
ATOM 773 O O . LEU A 1 101 ? -15.075 -10.006 27.010 1.00 90.19 101 LEU A O 1
ATOM 777 N N . GLU A 1 102 ? -14.831 -8.017 26.004 1.00 88.38 102 GLU A N 1
ATOM 778 C CA . GLU A 1 102 ? -14.653 -7.253 27.242 1.00 88.38 102 GLU A CA 1
ATOM 779 C C . GLU A 1 102 ? -15.881 -7.360 28.161 1.00 88.38 102 GLU A C 1
ATOM 781 O O . GLU A 1 102 ? -15.752 -7.656 29.353 1.00 88.38 102 GLU A O 1
ATOM 786 N N . ILE A 1 103 ? -17.090 -7.196 27.611 1.00 89.44 103 ILE A N 1
ATOM 787 C CA . ILE A 1 103 ? -18.347 -7.349 28.363 1.00 89.44 103 ILE A CA 1
ATOM 788 C C . ILE A 1 103 ? -18.453 -8.755 28.963 1.00 89.44 103 ILE A C 1
ATOM 790 O O . ILE A 1 103 ? -18.838 -8.907 30.129 1.00 89.44 103 ILE A O 1
ATOM 794 N N . PHE A 1 104 ? -18.107 -9.785 28.187 1.00 89.31 104 PHE A N 1
ATOM 795 C CA . PHE A 1 104 ? -18.129 -11.168 28.647 1.00 89.31 104 PHE A CA 1
ATOM 796 C C . PHE A 1 104 ? -17.158 -11.391 29.811 1.00 89.31 104 PHE A C 1
ATOM 798 O O . PHE A 1 104 ? -17.573 -11.908 30.849 1.00 89.31 104 PHE A O 1
ATOM 805 N N . LEU A 1 105 ? -15.899 -10.966 29.673 1.00 86.31 105 LEU A N 1
ATOM 806 C CA . LEU A 1 105 ? -14.873 -11.143 30.705 1.00 86.31 105 LEU A CA 1
ATOM 807 C C . LEU A 1 105 ? -15.233 -10.402 31.999 1.00 86.31 105 LEU A C 1
ATOM 809 O O . LEU A 1 105 ? -15.167 -10.982 33.085 1.00 86.31 105 LEU A O 1
ATOM 813 N N . ASN A 1 106 ? -15.724 -9.166 31.885 1.00 84.69 106 ASN A N 1
ATOM 814 C CA . ASN A 1 106 ? -16.191 -8.385 33.030 1.00 84.69 106 ASN A CA 1
ATOM 815 C C . ASN A 1 106 ? -17.374 -9.056 33.743 1.00 84.69 106 ASN A C 1
ATOM 817 O O . ASN A 1 106 ? -17.382 -9.164 34.971 1.00 84.69 106 ASN A O 1
ATOM 821 N N . THR A 1 107 ? -18.353 -9.560 32.988 1.00 85.50 107 THR A N 1
ATOM 822 C CA . THR A 1 107 ? -19.514 -10.263 33.558 1.00 85.50 107 THR A CA 1
ATOM 823 C C . THR A 1 107 ? -19.106 -11.585 34.215 1.00 85.50 107 THR A C 1
ATOM 825 O O . THR A 1 107 ? -19.599 -11.924 35.296 1.00 85.50 107 THR A O 1
ATOM 828 N N . PHE A 1 108 ? -18.180 -12.326 33.599 1.00 83.75 108 PHE A N 1
ATOM 829 C CA . PHE A 1 108 ? -17.663 -13.580 34.140 1.00 83.75 108 PHE A CA 1
ATOM 830 C C . PHE A 1 108 ? -16.929 -13.356 35.463 1.00 83.75 108 PHE A C 1
ATOM 832 O O . PHE A 1 108 ? -17.235 -14.042 36.439 1.00 83.75 108 PHE A O 1
ATOM 839 N N . ARG A 1 109 ? -16.038 -12.356 35.539 1.00 79.88 109 ARG A N 1
ATOM 840 C CA . ARG A 1 109 ? -15.361 -11.975 36.791 1.00 79.88 109 ARG A CA 1
ATOM 841 C C . ARG A 1 109 ? -16.357 -11.669 37.905 1.00 79.88 109 ARG A C 1
ATOM 843 O O . ARG A 1 109 ? -16.218 -12.190 39.005 1.00 79.88 109 ARG A O 1
ATOM 850 N N . GLN A 1 110 ? -17.390 -10.878 37.616 1.00 78.56 110 GLN A N 1
ATOM 851 C CA . GLN A 1 110 ? -18.394 -10.501 38.617 1.00 78.56 110 GLN A CA 1
ATOM 852 C C . GLN A 1 110 ? -19.245 -11.684 39.105 1.00 78.56 110 GLN A C 1
ATOM 854 O O . GLN A 1 110 ? -19.703 -11.670 40.244 1.00 78.56 110 GLN A O 1
ATOM 859 N N . THR A 1 111 ? -19.455 -12.704 38.267 1.00 79.12 111 THR A N 1
ATOM 860 C CA . THR A 1 111 ? -20.412 -13.788 38.554 1.00 79.12 111 THR A CA 1
ATOM 861 C C . THR A 1 111 ? -19.745 -15.078 39.036 1.00 79.12 111 THR A C 1
ATOM 863 O O . THR A 1 111 ? -20.216 -15.701 39.983 1.00 79.12 111 THR A O 1
ATOM 866 N N . ALA A 1 112 ? -18.671 -15.512 38.374 1.00 73.69 112 ALA A N 1
ATOM 867 C CA . ALA A 1 112 ? -18.051 -16.824 38.574 1.00 73.69 112 ALA A CA 1
ATOM 868 C C . ALA A 1 112 ? -16.788 -16.776 39.446 1.00 73.69 112 ALA A C 1
ATOM 870 O O . ALA A 1 112 ? -16.380 -17.803 39.989 1.00 73.69 112 ALA A O 1
ATOM 871 N N . GLN A 1 113 ? -16.181 -15.596 39.593 1.00 63.97 113 GLN A N 1
ATOM 872 C CA . GLN A 1 113 ? -14.983 -15.386 40.402 1.00 63.97 113 GLN A CA 1
ATOM 873 C C . GLN A 1 113 ? -15.077 -14.097 41.241 1.00 63.97 113 GLN A C 1
ATOM 875 O O . GLN A 1 113 ? -14.202 -13.231 41.155 1.00 63.97 113 GLN A O 1
ATOM 880 N N . PRO A 1 114 ? -16.127 -13.939 42.073 1.00 57.50 114 PRO A N 1
ATOM 881 C CA . PRO A 1 114 ? -16.144 -12.845 43.032 1.00 57.50 114 PRO A CA 1
ATOM 882 C C . PRO A 1 114 ? -14.907 -12.971 43.942 1.00 57.50 114 PRO A C 1
ATOM 884 O O . PRO A 1 114 ? -14.538 -14.092 44.309 1.00 57.50 114 PRO A O 1
ATOM 887 N N . PRO A 1 115 ? -14.228 -11.860 44.280 1.00 54.62 115 PRO A N 1
ATOM 888 C CA . PRO A 1 115 ? -13.018 -11.896 45.092 1.00 54.62 115 PRO A CA 1
ATOM 889 C C . PRO A 1 115 ? -13.265 -12.693 46.377 1.00 54.62 115 PRO A C 1
ATOM 891 O O . PRO A 1 115 ? -14.267 -12.487 47.063 1.00 54.62 115 PRO A O 1
ATOM 894 N N . ALA A 1 116 ? -12.369 -13.641 46.669 1.00 49.91 116 ALA A N 1
ATOM 895 C CA . ALA A 1 116 ? -12.460 -14.475 47.857 1.00 49.91 116 ALA A CA 1
ATOM 896 C C . ALA A 1 116 ? -12.378 -13.582 49.100 1.00 49.91 116 ALA A C 1
ATOM 898 O O . ALA A 1 116 ? -11.316 -13.063 49.438 1.00 49.91 116 ALA A O 1
ATOM 899 N N . VAL A 1 117 ? -13.524 -13.398 49.750 1.00 50.16 117 VAL A N 1
ATOM 900 C CA . VAL A 1 117 ? -13.663 -12.685 51.016 1.00 50.16 117 VAL A CA 1
ATOM 901 C C . VAL A 1 117 ? -12.869 -13.456 52.068 1.00 50.16 117 VAL A C 1
ATOM 903 O O . VAL A 1 117 ? -13.257 -14.549 52.478 1.00 50.16 117 VAL A O 1
ATOM 906 N N . THR A 1 118 ? -11.721 -12.922 52.473 1.00 46.78 118 THR A N 1
ATOM 907 C CA . THR A 1 118 ? -10.955 -13.442 53.607 1.00 46.78 118 THR A CA 1
ATOM 908 C C . THR A 1 118 ? -11.747 -13.210 54.896 1.00 46.78 118 THR A C 1
ATOM 910 O O . THR A 1 118 ? -12.195 -12.094 55.150 1.00 46.78 118 THR A O 1
ATOM 913 N N . GLU A 1 119 ? -11.922 -14.264 55.702 1.00 46.09 119 GLU A N 1
ATOM 914 C CA . GLU A 1 119 ? -12.807 -14.359 56.885 1.00 46.09 119 GLU A CA 1
ATOM 915 C C . GLU A 1 119 ? -12.662 -13.256 57.955 1.00 46.09 119 GLU A C 1
ATOM 917 O O . GLU A 1 119 ? -13.534 -13.133 58.814 1.00 46.09 119 GLU A O 1
ATOM 922 N N . ASP A 1 120 ? -11.627 -12.419 57.900 1.00 48.34 120 ASP A N 1
ATOM 923 C CA . ASP A 1 120 ? -11.394 -11.340 58.869 1.00 48.34 120 ASP A CA 1
ATOM 924 C C . ASP A 1 120 ? -12.288 -10.100 58.622 1.00 48.34 120 ASP A C 1
ATOM 926 O O . ASP A 1 120 ? -12.597 -9.340 59.540 1.00 48.34 120 ASP A O 1
ATOM 930 N N . GLU A 1 121 ? -12.809 -9.926 57.399 1.00 49.19 121 GLU A N 1
ATOM 931 C CA . GLU A 1 121 ? -13.669 -8.788 57.028 1.00 49.19 121 GLU A CA 1
ATOM 932 C C . GLU A 1 121 ? -15.164 -9.010 57.304 1.00 49.19 121 GLU A C 1
ATOM 934 O O . GLU A 1 121 ? -15.956 -8.084 57.148 1.00 49.19 121 GLU A O 1
ATOM 939 N N . ASN A 1 122 ? -15.600 -10.196 57.742 1.00 51.44 122 ASN A N 1
ATOM 940 C CA . ASN A 1 122 ? -17.036 -10.499 57.830 1.00 51.44 122 ASN A CA 1
ATOM 941 C C . ASN A 1 122 ? -17.740 -9.793 59.009 1.00 51.44 122 ASN A C 1
ATOM 943 O O . ASN A 1 122 ? -18.922 -9.466 58.932 1.00 51.44 122 ASN A O 1
ATOM 947 N N . SER A 1 123 ? -17.025 -9.489 60.096 1.00 45.81 123 SER A N 1
ATOM 948 C CA . SER A 1 123 ? -17.604 -8.742 61.225 1.00 45.81 123 SER A CA 1
ATOM 949 C C . SER A 1 123 ? -17.633 -7.233 60.961 1.00 45.81 123 SER A C 1
ATOM 951 O O . SER A 1 123 ? -18.638 -6.575 61.229 1.00 45.81 123 SER A O 1
ATOM 953 N N . ALA A 1 124 ? -16.573 -6.691 60.357 1.00 50.22 124 ALA A N 1
ATOM 954 C CA . ALA A 1 124 ? -16.481 -5.278 60.013 1.00 50.22 124 ALA A CA 1
ATOM 955 C C . ALA A 1 124 ? -17.384 -4.927 58.824 1.00 50.22 124 ALA A C 1
ATOM 957 O O . ALA A 1 124 ? -18.146 -3.970 58.914 1.00 50.22 124 ALA A O 1
ATOM 958 N N . ALA A 1 125 ? -17.385 -5.722 57.749 1.00 50.09 125 ALA A N 1
ATOM 959 C CA . ALA A 1 125 ? -18.217 -5.468 56.578 1.00 50.09 125 ALA A CA 1
ATOM 960 C C . ALA A 1 125 ? -19.708 -5.667 56.873 1.00 50.09 125 ALA A C 1
ATOM 962 O O . ALA A 1 125 ? -20.510 -4.891 56.372 1.00 50.09 125 ALA A O 1
ATOM 963 N N . MET A 1 126 ? -20.107 -6.619 57.732 1.00 51.66 126 MET A N 1
ATOM 964 C CA . MET A 1 126 ? -21.518 -6.770 58.119 1.00 51.66 126 MET A CA 1
ATOM 965 C C . MET A 1 126 ? -22.000 -5.614 59.006 1.00 51.66 126 MET A C 1
ATOM 967 O O . MET A 1 126 ? -23.112 -5.122 58.810 1.00 51.66 126 MET A O 1
ATOM 971 N N . VAL A 1 127 ? -21.168 -5.128 59.936 1.00 56.59 127 VAL A N 1
ATOM 972 C CA . VAL A 1 127 ? -21.486 -3.953 60.766 1.00 56.59 127 VAL A CA 1
ATOM 973 C C . VAL A 1 127 ? -21.475 -2.670 59.930 1.00 56.59 127 VAL A C 1
ATOM 975 O O . VAL A 1 127 ? -22.360 -1.838 60.100 1.00 56.59 127 VAL A O 1
ATOM 978 N N . VAL A 1 128 ? -20.546 -2.521 58.981 1.00 59.84 128 VAL A N 1
ATOM 979 C CA . VAL A 1 128 ? -20.481 -1.385 58.043 1.00 59.84 128 VAL A CA 1
ATOM 980 C C . VAL A 1 128 ? -21.616 -1.438 57.019 1.00 59.84 128 VAL A C 1
ATOM 982 O O . VAL A 1 128 ? -22.169 -0.396 56.686 1.00 59.84 128 VAL A O 1
ATOM 985 N N . TYR A 1 129 ? -22.036 -2.622 56.572 1.00 59.94 129 TYR A N 1
ATOM 986 C CA . TYR A 1 129 ? -23.190 -2.805 55.690 1.00 59.94 129 TYR A CA 1
ATOM 987 C C . TYR A 1 129 ? -24.506 -2.532 56.427 1.00 59.94 129 TYR A C 1
ATOM 989 O O . TYR A 1 129 ? -25.358 -1.825 55.899 1.00 59.94 129 TYR A O 1
ATOM 997 N N . GLN A 1 130 ? -24.667 -2.997 57.672 1.00 51.78 130 GLN A N 1
ATOM 998 C CA . GLN A 1 130 ? -25.838 -2.673 58.500 1.00 51.78 130 GLN A CA 1
ATOM 999 C C . GLN A 1 130 ? -25.877 -1.196 58.903 1.00 51.78 130 GLN A C 1
ATOM 1001 O O . GLN A 1 130 ? -26.940 -0.579 58.844 1.00 51.78 130 GLN A O 1
ATOM 1006 N N . ALA A 1 131 ? -24.735 -0.608 59.271 1.00 57.28 131 ALA A N 1
ATOM 1007 C CA . ALA A 1 131 ? -24.623 0.820 59.557 1.00 57.28 131 ALA A CA 1
ATOM 1008 C C . ALA A 1 131 ? -24.868 1.657 58.296 1.00 57.28 131 ALA A C 1
ATOM 1010 O O . ALA A 1 131 ? -25.583 2.654 58.352 1.00 57.28 131 ALA A O 1
ATOM 1011 N N . GLY A 1 132 ? -24.343 1.211 57.152 1.00 63.94 132 GLY A N 1
ATOM 1012 C CA . GLY A 1 132 ? -24.566 1.798 55.838 1.00 63.94 132 GLY A CA 1
ATOM 1013 C C . GLY A 1 132 ? -26.042 1.776 55.472 1.00 63.94 132 GLY A C 1
ATOM 1014 O O . GLY A 1 132 ? -26.610 2.831 55.234 1.00 63.94 132 GLY A O 1
ATOM 1015 N N . MET A 1 133 ? -26.697 0.617 55.552 1.00 54.44 133 MET A N 1
ATOM 1016 C CA . MET A 1 133 ? -28.114 0.448 55.223 1.00 54.44 133 MET A CA 1
ATOM 1017 C C . MET A 1 133 ? -29.035 1.218 56.180 1.00 54.44 133 MET A C 1
ATOM 1019 O O . MET A 1 133 ? -30.019 1.807 55.736 1.00 54.44 133 MET A O 1
ATOM 1023 N N . ALA A 1 134 ? -28.702 1.287 57.475 1.00 59.03 134 ALA A N 1
ATOM 1024 C CA . ALA A 1 134 ? -29.411 2.125 58.442 1.00 59.03 134 ALA A CA 1
ATOM 1025 C C . ALA A 1 134 ? -29.234 3.621 58.141 1.00 59.03 134 ALA A C 1
ATOM 1027 O O . ALA A 1 134 ? -30.191 4.382 58.269 1.00 59.03 134 ALA A O 1
ATOM 1028 N N . ASN A 1 135 ? -28.044 4.038 57.702 1.00 61.34 135 ASN A N 1
ATOM 1029 C CA . ASN A 1 135 ? -27.761 5.411 57.296 1.00 61.34 135 ASN A CA 1
ATOM 1030 C C . ASN A 1 135 ? -28.450 5.769 55.969 1.00 61.34 135 ASN A C 1
ATOM 1032 O O . ASN A 1 135 ? -28.993 6.861 55.851 1.00 61.34 135 ASN A O 1
ATOM 1036 N N . THR A 1 136 ? -28.524 4.840 55.012 1.00 62.25 136 THR A N 1
ATOM 1037 C CA . THR A 1 136 ? -29.273 5.008 53.758 1.00 62.25 136 THR A CA 1
ATOM 1038 C C . THR A 1 136 ? -30.777 5.070 54.018 1.00 62.25 136 THR A C 1
ATOM 1040 O O . THR A 1 136 ? -31.447 5.931 53.466 1.00 62.25 136 THR A O 1
ATOM 1043 N N . LEU A 1 137 ? -31.320 4.235 54.915 1.00 56.66 137 LEU A N 1
ATOM 1044 C CA . LEU A 1 137 ? -32.719 4.322 55.359 1.00 56.66 137 LEU A CA 1
ATOM 1045 C C . LEU A 1 137 ? -33.015 5.647 56.068 1.00 56.66 137 LEU A C 1
ATOM 1047 O O . LEU A 1 137 ? -34.088 6.214 55.872 1.00 56.66 137 LEU A O 1
ATOM 1051 N N . ARG A 1 138 ? -32.061 6.166 56.853 1.00 60.47 138 ARG A N 1
ATOM 1052 C CA . ARG A 1 138 ? -32.156 7.489 57.486 1.00 60.47 138 ARG A CA 1
ATOM 1053 C C . ARG A 1 138 ? -32.130 8.613 56.453 1.00 60.47 138 ARG A C 1
ATOM 1055 O O . ARG A 1 138 ? -32.998 9.471 56.505 1.00 60.47 138 ARG A O 1
ATOM 1062 N N . GLN A 1 139 ? -31.212 8.558 55.488 1.00 55.09 139 GLN A N 1
ATOM 1063 C CA . GLN A 1 139 ? -31.121 9.516 54.383 1.00 55.09 139 GLN A CA 1
ATOM 1064 C C . GLN A 1 139 ? -32.349 9.473 53.477 1.00 55.09 139 GLN A C 1
ATOM 1066 O O . GLN A 1 139 ? -32.808 10.518 53.048 1.00 55.09 139 GLN A O 1
ATOM 1071 N N . ILE A 1 140 ? -32.921 8.296 53.216 1.00 60.09 140 ILE A N 1
ATOM 1072 C CA . ILE A 1 140 ? -34.163 8.147 52.446 1.00 60.09 140 ILE A CA 1
ATOM 1073 C C . ILE A 1 140 ? -35.358 8.690 53.245 1.00 60.09 140 ILE A C 1
ATOM 1075 O O . ILE A 1 140 ? -36.214 9.361 52.677 1.00 60.09 140 ILE A O 1
ATOM 1079 N N . LEU A 1 141 ? -35.408 8.474 54.565 1.00 53.16 141 LEU A N 1
ATOM 1080 C CA . LEU A 1 141 ? -36.415 9.083 55.445 1.00 53.16 141 LEU A CA 1
ATOM 1081 C C . LEU A 1 141 ? -36.269 10.607 55.555 1.00 53.16 141 LEU A C 1
ATOM 1083 O O . LEU A 1 141 ? -37.282 11.293 55.655 1.00 53.16 141 LEU A O 1
ATOM 1087 N N . GLU A 1 142 ? -35.045 11.134 55.524 1.00 54.12 142 GLU A N 1
ATOM 1088 C CA . GLU A 1 142 ? -34.755 12.572 55.489 1.00 54.12 142 GLU A CA 1
ATOM 1089 C C . GLU A 1 142 ? -35.060 13.179 54.112 1.00 54.12 142 GLU A C 1
ATOM 1091 O O . GLU A 1 142 ? -35.692 14.227 54.056 1.00 54.12 142 GLU A O 1
ATOM 1096 N N . LEU A 1 143 ? -34.755 12.481 53.013 1.00 50.38 143 LEU A N 1
ATOM 1097 C CA . LEU A 1 143 ? -35.138 12.840 51.637 1.00 50.38 143 LEU A CA 1
ATOM 1098 C C . LEU A 1 143 ? -36.657 12.791 51.409 1.00 50.38 143 LEU A C 1
ATOM 1100 O O . LEU A 1 143 ? -37.169 13.534 50.582 1.00 50.38 143 LEU A O 1
ATOM 1104 N N . MET A 1 144 ? -37.389 11.944 52.141 1.00 50.06 144 MET A N 1
ATOM 1105 C CA . MET A 1 144 ? -38.860 11.930 52.135 1.00 50.06 144 MET A CA 1
ATOM 1106 C C . MET A 1 144 ? -39.483 12.971 53.079 1.00 50.06 144 MET A C 1
ATOM 1108 O O . MET A 1 144 ? -40.675 13.249 52.965 1.00 50.06 144 MET A O 1
ATOM 1112 N N . LYS A 1 145 ? -38.709 13.538 54.017 1.00 52.88 145 LYS A N 1
ATOM 1113 C CA . LYS A 1 145 ? -39.151 14.597 54.944 1.00 52.88 145 LYS A CA 1
ATOM 1114 C C . LYS A 1 145 ? -38.728 16.006 54.524 1.00 52.88 145 LYS A C 1
ATOM 1116 O O . LYS A 1 145 ? -39.322 16.960 55.016 1.00 52.88 145 LYS A O 1
ATOM 1121 N N . GLY A 1 146 ? -37.700 16.141 53.691 1.00 48.06 146 GLY A N 1
ATOM 1122 C CA . GLY A 1 146 ? -37.135 17.416 53.260 1.00 48.06 146 GLY A CA 1
ATOM 1123 C C . GLY A 1 146 ? -37.705 17.867 51.921 1.00 48.06 146 GLY A C 1
ATOM 1124 O O . GLY A 1 146 ? -37.571 17.168 50.922 1.00 48.06 146 GLY A O 1
ATOM 1125 N N . ASP A 1 147 ? -38.339 19.039 51.923 1.00 48.81 147 ASP A N 1
ATOM 1126 C CA . ASP A 1 147 ? -38.922 19.721 50.766 1.00 48.81 147 ASP A CA 1
ATOM 1127 C C . ASP A 1 147 ? -38.019 19.715 49.516 1.00 48.81 147 ASP A C 1
ATOM 1129 O O . ASP A 1 147 ? -36.812 19.952 49.585 1.00 48.81 147 ASP A O 1
ATOM 1133 N N . GLY A 1 148 ? -38.638 19.486 48.351 1.00 52.31 148 GLY A N 1
ATOM 1134 C CA . GLY A 1 148 ? -38.029 19.225 47.038 1.00 52.31 148 GLY A CA 1
ATOM 1135 C C . GLY A 1 148 ? -37.248 20.368 46.371 1.00 52.31 148 GLY A C 1
ATOM 1136 O O . GLY A 1 148 ? -37.426 20.607 45.180 1.00 52.31 148 GLY A O 1
ATOM 1137 N N . VAL A 1 149 ? -36.371 21.060 47.101 1.00 51.75 149 VAL A N 1
ATOM 1138 C CA . VAL A 1 149 ? -35.572 22.196 46.601 1.00 51.75 149 VAL A CA 1
ATOM 1139 C C . VAL A 1 149 ? -34.068 21.875 46.484 1.00 51.75 149 VAL A C 1
ATOM 1141 O O . VAL A 1 149 ? -33.387 22.493 45.674 1.00 51.75 149 VAL A O 1
ATOM 1144 N N . GLU A 1 150 ? -33.525 20.872 47.189 1.00 53.03 150 GLU A N 1
ATOM 1145 C CA . GLU A 1 150 ? -32.076 20.549 47.132 1.00 53.03 150 GLU A CA 1
ATOM 1146 C C . GLU A 1 150 ? -31.646 19.636 45.966 1.00 53.03 150 GLU A C 1
ATOM 1148 O O . GLU A 1 150 ? -30.463 19.578 45.620 1.00 53.03 150 GLU A O 1
ATOM 1153 N N . GLN A 1 151 ? -32.585 18.940 45.318 1.00 49.31 151 GLN A N 1
ATOM 1154 C CA . GLN A 1 151 ? -32.265 17.957 44.275 1.00 49.31 151 GLN A CA 1
ATOM 1155 C C . GLN A 1 151 ? -31.776 18.606 42.963 1.00 49.31 151 GLN A C 1
ATOM 1157 O O . GLN A 1 151 ? -31.027 17.989 42.208 1.00 49.31 151 GLN A O 1
ATOM 1162 N N . THR A 1 152 ? -32.120 19.871 42.712 1.00 48.91 152 THR A N 1
ATOM 1163 C CA . THR A 1 152 ? -31.672 20.638 41.535 1.00 48.91 152 THR A CA 1
ATOM 1164 C C . THR A 1 152 ? -30.2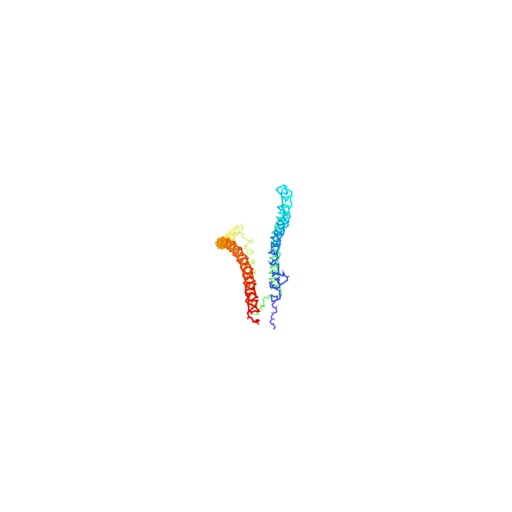06 21.070 41.636 1.00 48.91 152 THR A C 1
ATOM 1166 O O . THR A 1 152 ? -29.464 20.948 40.663 1.00 48.91 152 THR A O 1
ATOM 1169 N N . ALA A 1 153 ? -29.741 21.467 42.825 1.00 53.75 153 ALA A N 1
ATOM 1170 C CA . ALA A 1 153 ? -28.362 21.919 43.040 1.00 53.75 153 ALA A CA 1
ATOM 1171 C C . ALA A 1 153 ? -27.323 20.782 42.935 1.00 53.75 153 ALA A C 1
ATOM 1173 O O . ALA A 1 153 ? -26.176 21.004 42.541 1.00 53.75 153 ALA A O 1
ATOM 1174 N N . ALA A 1 154 ? -27.702 19.549 43.283 1.00 54.09 154 ALA A N 1
ATOM 1175 C CA . ALA A 1 154 ? -26.833 18.379 43.134 1.00 54.09 154 ALA A CA 1
ATOM 1176 C C . ALA A 1 154 ? -26.649 17.980 41.659 1.00 54.09 154 ALA A C 1
ATOM 1178 O O . ALA A 1 154 ? -25.542 17.629 41.244 1.00 54.09 154 ALA A O 1
ATOM 1179 N N . VAL A 1 155 ? -27.716 18.091 40.861 1.00 54.28 155 VAL A N 1
ATOM 1180 C CA . VAL A 1 155 ? -27.684 17.830 39.416 1.00 54.28 155 VAL A CA 1
ATOM 1181 C C . VAL A 1 155 ? -26.858 18.894 38.688 1.00 54.28 155 VAL A C 1
ATOM 1183 O O . VAL A 1 155 ? -26.020 18.533 37.866 1.00 54.28 155 VAL A O 1
ATOM 1186 N N . GLU A 1 156 ? -26.987 20.178 39.043 1.00 50.84 156 GLU A N 1
ATOM 1187 C CA . GLU A 1 156 ? -26.148 21.248 38.471 1.00 50.84 156 GLU A CA 1
ATOM 1188 C C . GLU A 1 156 ? -24.647 21.013 38.707 1.00 50.84 156 GLU A C 1
ATOM 1190 O O . GLU A 1 156 ? -23.852 21.119 37.773 1.00 50.84 156 GLU A O 1
ATOM 1195 N N . ARG A 1 157 ? -24.244 20.596 39.916 1.00 58.72 157 ARG A N 1
ATOM 1196 C CA . ARG A 1 157 ? -22.832 20.284 40.217 1.00 58.72 157 ARG A CA 1
ATOM 1197 C C . ARG A 1 157 ? -22.309 19.064 39.461 1.00 58.72 157 ARG A C 1
ATOM 1199 O O . ARG A 1 157 ? -21.133 19.023 39.098 1.00 58.72 157 ARG A O 1
ATOM 1206 N N . MET A 1 158 ? -23.154 18.058 39.238 1.00 55.94 158 MET A N 1
ATOM 1207 C CA . MET A 1 158 ? -22.781 16.870 38.470 1.00 55.94 158 MET A CA 1
ATOM 1208 C C . MET A 1 158 ? -22.603 17.208 36.987 1.00 55.94 158 MET A C 1
ATOM 1210 O O . MET A 1 158 ? -21.622 16.776 36.385 1.00 55.94 158 MET A O 1
ATOM 1214 N N . VAL A 1 159 ? -23.489 18.036 36.428 1.00 55.03 159 VAL A N 1
ATOM 1215 C CA . VAL A 1 159 ? -23.382 18.540 35.052 1.00 55.03 159 VAL A CA 1
ATOM 1216 C C . VAL A 1 159 ? -22.140 19.420 34.881 1.00 55.03 159 VAL A C 1
ATOM 1218 O O . VAL A 1 159 ? -21.422 19.259 33.897 1.00 55.03 159 VAL A O 1
ATOM 1221 N N . GLU A 1 160 ? -21.811 20.280 35.849 1.00 56.34 160 GLU A N 1
ATOM 1222 C CA . GLU A 1 160 ? -20.567 21.064 35.822 1.00 56.34 160 GLU A CA 1
ATOM 1223 C C . GLU A 1 160 ? -19.309 20.191 35.878 1.00 56.34 160 GLU A C 1
ATOM 1225 O O . GLU A 1 160 ? -18.357 20.426 35.131 1.00 56.34 160 GLU A O 1
ATOM 1230 N N . ASN A 1 161 ? -19.280 19.187 36.758 1.00 60.22 161 ASN A N 1
ATOM 1231 C CA . ASN A 1 161 ? -18.136 18.284 36.866 1.00 60.22 161 ASN A CA 1
ATOM 1232 C C . ASN A 1 161 ? -17.976 17.425 35.606 1.00 60.22 161 ASN A C 1
ATOM 1234 O O . ASN A 1 161 ? -16.855 17.268 35.122 1.00 60.22 161 ASN A O 1
ATOM 1238 N N . PHE A 1 162 ? -19.081 16.947 35.032 1.00 53.78 162 PHE A N 1
ATOM 1239 C CA . PHE A 1 162 ? -19.076 16.221 33.766 1.00 53.78 162 PHE A CA 1
ATOM 1240 C C . PHE A 1 162 ? -18.604 17.118 32.616 1.00 53.78 162 PHE A C 1
ATOM 1242 O O . PHE A 1 162 ? -17.724 16.725 31.857 1.00 53.78 162 PHE A O 1
ATOM 1249 N N . GLY A 1 163 ? -19.091 18.361 32.541 1.00 56.50 163 GLY A N 1
ATOM 1250 C CA . GLY A 1 163 ? -18.655 19.348 31.551 1.00 56.50 163 GLY A CA 1
ATOM 1251 C C . GLY A 1 163 ? -17.157 19.653 31.635 1.00 56.50 163 GLY A C 1
ATOM 1252 O O . GLY A 1 163 ? -16.470 19.642 30.615 1.00 56.50 163 GLY A O 1
ATOM 1253 N N . ARG A 1 164 ? -16.617 19.834 32.848 1.00 62.94 164 ARG A N 1
ATOM 1254 C CA . ARG A 1 164 ? -15.176 20.062 33.064 1.00 62.94 164 ARG A CA 1
ATOM 1255 C C . ARG A 1 164 ? -14.328 18.863 32.640 1.00 62.94 164 ARG A C 1
ATOM 1257 O O . ARG A 1 164 ? -13.285 19.044 32.014 1.00 62.94 164 ARG A O 1
ATOM 1264 N N . GLN A 1 165 ? -14.765 17.651 32.968 1.00 53.44 165 GLN A N 1
ATOM 1265 C CA . GLN A 1 165 ? -14.025 16.427 32.663 1.00 53.44 165 GLN A CA 1
ATOM 1266 C C . GLN A 1 165 ? -14.065 16.096 31.166 1.00 53.44 165 GLN A C 1
ATOM 1268 O O . GLN A 1 165 ? -13.045 15.723 30.587 1.00 53.44 165 GLN A O 1
ATOM 1273 N N . LEU A 1 166 ? -15.207 16.334 30.519 1.00 45.12 166 LEU A N 1
ATOM 1274 C CA . LEU A 1 166 ? -15.384 16.170 29.079 1.00 45.12 166 LEU A CA 1
ATOM 1275 C C . LEU A 1 166 ? -14.556 17.199 28.295 1.00 45.12 166 LEU A C 1
ATOM 1277 O O . LEU A 1 166 ? -13.877 16.839 27.338 1.00 45.12 166 LEU A O 1
ATOM 1281 N N . GLN A 1 167 ? -14.520 18.456 28.744 1.00 49.09 167 GLN A N 1
ATOM 1282 C CA . GLN A 1 167 ? -13.713 19.507 28.120 1.00 49.09 167 GLN A CA 1
ATOM 1283 C C . GLN A 1 167 ? -12.203 19.273 28.287 1.00 49.09 167 GLN A C 1
ATOM 1285 O O . GLN A 1 167 ? -11.440 19.518 27.352 1.00 49.09 167 GLN A O 1
ATOM 1290 N N . ALA A 1 168 ? -11.767 18.760 29.442 1.00 67.00 168 ALA A N 1
ATOM 1291 C CA . ALA A 1 168 ? -10.369 18.407 29.679 1.00 67.00 168 ALA A CA 1
ATOM 1292 C C . ALA A 1 168 ? -9.922 17.195 28.842 1.00 67.00 168 ALA A C 1
ATOM 1294 O O . ALA A 1 168 ? -8.863 17.248 28.215 1.00 67.00 168 ALA A O 1
ATOM 1295 N N . SER A 1 169 ? -10.737 16.134 28.787 1.00 50.00 169 SER A N 1
ATOM 1296 C CA . SER A 1 169 ? -10.427 14.929 28.005 1.00 50.00 169 SER A CA 1
ATOM 1297 C C . SER A 1 169 ? -10.435 15.221 26.506 1.00 50.00 169 SER A C 1
ATOM 1299 O O . SER A 1 169 ? -9.457 14.942 25.818 1.00 50.00 169 SER A O 1
ATOM 1301 N N . MET A 1 170 ? -11.488 15.875 26.001 1.00 49.28 170 MET A N 1
ATOM 1302 C CA . MET A 1 170 ? -11.568 16.230 24.583 1.00 49.28 170 MET A CA 1
ATOM 1303 C C . MET A 1 170 ? -10.474 17.217 24.176 1.00 49.28 170 MET A C 1
ATOM 1305 O O . MET A 1 170 ? -9.937 17.101 23.079 1.00 49.28 170 MET A O 1
ATOM 1309 N N . GLY A 1 171 ? -10.116 18.172 25.041 1.00 65.38 171 GLY A N 1
ATOM 1310 C CA . GLY A 1 171 ? -9.024 19.109 24.777 1.00 65.38 171 GLY A CA 1
ATOM 1311 C C . GLY A 1 171 ? -7.680 18.402 24.593 1.00 65.38 171 GLY A C 1
ATOM 1312 O O . GLY A 1 171 ? -6.976 18.673 23.619 1.00 65.38 171 GLY A O 1
ATOM 1313 N N . ALA A 1 172 ? -7.352 17.458 25.479 1.00 68.75 172 ALA A N 1
ATOM 1314 C CA . ALA A 1 172 ? -6.122 16.672 25.394 1.00 68.75 172 ALA A CA 1
ATOM 1315 C C . ALA A 1 172 ? -6.087 15.779 24.141 1.00 68.75 172 ALA A C 1
ATOM 1317 O O . ALA A 1 172 ? -5.072 15.736 23.438 1.00 68.75 172 ALA A O 1
ATOM 1318 N N . ASP A 1 173 ? -7.206 15.128 23.814 1.00 55.66 173 ASP A N 1
ATOM 1319 C CA . ASP A 1 173 ? -7.309 14.255 22.643 1.00 55.66 173 ASP A CA 1
ATOM 1320 C C . ASP A 1 173 ? -7.239 15.041 21.328 1.00 55.66 173 ASP A C 1
ATOM 1322 O O . ASP A 1 173 ? -6.515 14.643 20.414 1.00 55.66 173 ASP A O 1
ATOM 1326 N N . PHE A 1 174 ? -7.888 16.208 21.235 1.00 56.19 174 PHE A N 1
ATOM 1327 C CA . PHE A 1 174 ? -7.771 17.086 20.064 1.00 56.19 174 PHE A CA 1
ATOM 1328 C C . PHE A 1 174 ? -6.355 17.630 19.882 1.00 56.19 174 PHE A C 1
ATOM 1330 O O . PHE A 1 174 ? -5.878 17.748 18.751 1.00 56.19 174 PHE A O 1
ATOM 1337 N N . GLN A 1 175 ? -5.659 17.941 20.973 1.00 68.62 175 GLN A N 1
ATOM 1338 C CA . GLN A 1 175 ? -4.290 18.442 20.912 1.00 68.62 175 GLN A CA 1
ATOM 1339 C C . GLN A 1 175 ? -3.315 17.349 20.451 1.00 68.62 175 GLN A C 1
ATOM 1341 O O . GLN A 1 175 ? -2.439 17.610 19.622 1.00 68.62 175 GLN A O 1
ATOM 1346 N N . LYS A 1 176 ? -3.512 16.108 20.914 1.00 70.00 176 LYS A N 1
ATOM 1347 C CA . LYS A 1 176 ? -2.753 14.930 20.471 1.00 70.00 176 LYS A CA 1
ATOM 1348 C C . LYS A 1 176 ? -3.067 14.551 19.023 1.00 70.00 176 LYS A C 1
ATOM 1350 O O . LYS A 1 176 ? -2.166 14.197 18.261 1.00 70.00 176 LYS A O 1
ATOM 1355 N N . LEU A 1 177 ? -4.329 14.664 18.617 1.00 53.31 177 LEU A N 1
ATOM 1356 C CA . LEU A 1 177 ? -4.740 14.452 17.234 1.00 53.31 177 LEU A CA 1
ATOM 1357 C C . LEU A 1 177 ? -4.108 15.506 16.319 1.00 53.31 177 LEU A C 1
ATOM 1359 O O . LEU A 1 177 ? -3.545 15.154 15.288 1.00 53.31 177 LEU A O 1
ATOM 1363 N N . GLY A 1 178 ? -4.122 16.778 16.723 1.00 63.97 178 GLY A N 1
ATOM 1364 C CA . GLY A 1 178 ? -3.519 17.880 15.974 1.00 63.97 178 GLY A CA 1
ATOM 1365 C C . GLY A 1 178 ? -2.006 17.739 15.798 1.00 63.97 178 GLY A C 1
ATOM 1366 O O . GLY A 1 178 ? -1.497 17.960 14.699 1.00 63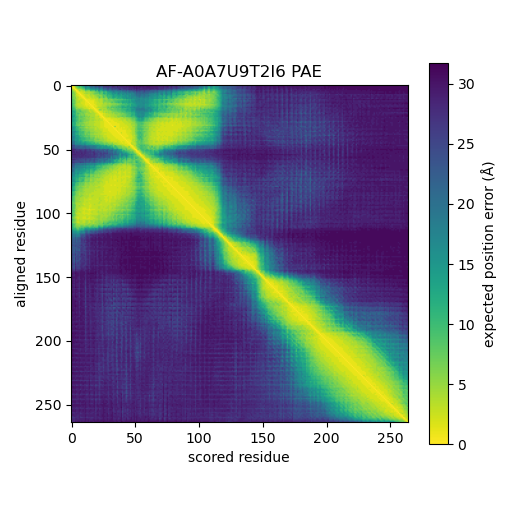.97 178 GLY A O 1
ATOM 1367 N N . SER A 1 179 ? -1.281 17.318 16.839 1.00 75.25 179 SER A N 1
ATOM 1368 C CA . SER A 1 179 ? 0.164 17.071 16.739 1.00 75.25 179 SER A CA 1
ATOM 1369 C C . SER A 1 179 ? 0.486 15.872 15.847 1.00 75.25 179 SER A C 1
ATOM 1371 O O . SER A 1 179 ? 1.397 15.951 15.025 1.00 75.25 179 SER A O 1
ATOM 1373 N N . THR A 1 180 ? -0.308 14.802 15.931 1.00 68.56 180 THR A N 1
ATOM 1374 C CA . THR A 1 180 ? -0.161 13.624 15.064 1.00 68.56 180 THR A CA 1
ATOM 1375 C C . THR A 1 180 ? -0.453 13.970 13.603 1.00 68.56 180 THR A C 1
ATOM 1377 O O . THR A 1 180 ? 0.312 13.596 12.718 1.00 68.56 180 THR A O 1
ATOM 1380 N N . LEU A 1 181 ? -1.516 14.739 13.339 1.00 55.22 181 LEU A N 1
ATOM 1381 C CA . LEU A 1 181 ? -1.891 15.169 11.990 1.00 55.22 181 LEU A CA 1
ATOM 1382 C C . LEU A 1 181 ? -0.825 16.081 11.372 1.00 55.22 181 LEU A C 1
ATOM 1384 O O . LEU A 1 181 ? -0.531 15.981 10.184 1.00 55.22 181 LEU A O 1
ATOM 1388 N N . ARG A 1 182 ? -0.217 16.949 12.186 1.00 71.44 182 ARG A N 1
ATOM 1389 C CA . ARG A 1 182 ? 0.865 17.832 11.753 1.00 71.44 182 ARG A CA 1
ATOM 1390 C C . ARG A 1 182 ? 2.150 17.060 11.447 1.00 71.44 182 ARG A C 1
ATOM 1392 O O . ARG A 1 182 ? 2.727 17.280 10.389 1.00 71.44 182 ARG A O 1
ATOM 1399 N N . ALA A 1 183 ? 2.546 16.120 12.307 1.00 72.50 183 ALA A N 1
ATOM 1400 C CA . ALA A 1 183 ? 3.693 15.246 12.055 1.00 72.50 183 ALA A CA 1
ATOM 1401 C C . ALA A 1 183 ? 3.488 14.378 10.800 1.00 72.50 183 ALA A C 1
ATOM 1403 O O . ALA A 1 183 ? 4.400 14.227 9.991 1.00 72.50 183 ALA A O 1
ATOM 1404 N N . ALA A 1 184 ? 2.272 13.860 10.596 1.00 59.16 184 ALA A N 1
ATOM 1405 C CA . ALA A 1 184 ? 1.910 13.137 9.381 1.00 59.16 184 ALA A CA 1
ATOM 1406 C C . ALA A 1 184 ? 1.953 14.043 8.139 1.00 59.16 184 ALA A C 1
ATOM 1408 O O . ALA A 1 184 ? 2.466 13.628 7.105 1.00 59.16 184 ALA A O 1
ATOM 1409 N N . GLY A 1 185 ? 1.475 15.288 8.240 1.00 65.88 185 GLY A N 1
ATOM 1410 C CA . GLY A 1 185 ? 1.542 16.274 7.160 1.00 65.88 185 GLY A CA 1
ATOM 1411 C C . GLY A 1 185 ? 2.975 16.654 6.775 1.00 65.88 185 GLY A C 1
ATOM 1412 O O . GLY A 1 185 ? 3.289 16.707 5.590 1.00 65.88 185 GLY A O 1
ATOM 1413 N N . GLU A 1 186 ? 3.853 16.854 7.760 1.00 73.75 186 GLU A N 1
ATOM 1414 C CA . GLU A 1 186 ? 5.281 17.138 7.553 1.00 73.75 186 GLU A CA 1
ATOM 1415 C C . GLU A 1 186 ? 6.027 15.928 6.949 1.00 73.75 186 GLU A C 1
ATOM 1417 O O . GLU A 1 186 ? 6.858 16.086 6.055 1.00 73.75 186 GLU A O 1
ATOM 1422 N N . ALA A 1 187 ? 5.689 14.701 7.360 1.00 67.69 187 ALA A N 1
ATOM 1423 C CA . ALA A 1 187 ? 6.226 13.484 6.746 1.00 67.69 187 ALA A CA 1
ATOM 1424 C C . ALA A 1 187 ? 5.716 13.279 5.305 1.00 67.69 187 ALA A C 1
ATOM 1426 O O . ALA A 1 187 ? 6.477 12.867 4.430 1.00 67.69 187 ALA A O 1
ATOM 1427 N N . GLN A 1 188 ? 4.447 13.600 5.034 1.00 56.72 188 GLN A N 1
ATOM 1428 C CA . GLN A 1 188 ? 3.840 13.511 3.704 1.00 56.72 188 GLN A CA 1
ATOM 1429 C C . GLN A 1 188 ? 4.491 14.493 2.716 1.00 56.72 188 GLN A C 1
ATOM 1431 O O . GLN A 1 188 ? 4.748 14.120 1.570 1.00 56.72 188 GLN A O 1
ATOM 1436 N N . THR A 1 189 ? 4.783 15.729 3.137 1.00 71.69 189 THR A N 1
ATOM 1437 C CA . THR A 1 189 ? 5.456 16.726 2.286 1.00 71.69 189 THR A CA 1
ATOM 1438 C C . THR A 1 189 ? 6.916 16.365 2.028 1.00 71.69 189 THR A C 1
ATOM 1440 O O . THR A 1 189 ? 7.363 16.469 0.886 1.00 71.69 189 THR A O 1
ATOM 1443 N N . ALA A 1 190 ? 7.639 15.862 3.034 1.00 67.88 190 ALA A N 1
ATOM 1444 C CA . ALA A 1 190 ? 8.997 15.346 2.851 1.00 67.88 190 ALA A CA 1
ATOM 1445 C C . ALA A 1 190 ? 9.031 14.138 1.895 1.00 67.88 190 ALA A C 1
ATOM 1447 O O . ALA A 1 190 ? 9.888 14.055 1.016 1.00 67.88 190 ALA A O 1
ATOM 1448 N N . GLN A 1 191 ? 8.058 13.230 2.007 1.00 56.56 191 GLN A N 1
ATOM 1449 C CA . GLN A 1 191 ? 7.943 12.085 1.105 1.00 56.56 191 GLN A CA 1
ATOM 1450 C C . GLN A 1 191 ? 7.608 12.515 -0.332 1.00 56.56 191 GLN A C 1
ATOM 1452 O O . GLN A 1 191 ? 8.130 11.929 -1.281 1.00 56.56 191 GLN A O 1
ATOM 1457 N N . ALA A 1 192 ? 6.773 13.543 -0.512 1.00 65.00 192 ALA A N 1
ATOM 1458 C CA . ALA A 1 192 ? 6.464 14.098 -1.829 1.00 65.00 192 ALA A CA 1
ATOM 1459 C C . ALA A 1 192 ? 7.707 14.713 -2.496 1.00 65.00 192 ALA A C 1
ATOM 1461 O O . ALA A 1 192 ? 7.974 14.400 -3.655 1.00 65.00 192 ALA A O 1
ATOM 1462 N N . ALA A 1 193 ? 8.506 15.484 -1.749 1.00 68.88 193 ALA A N 1
ATOM 1463 C CA . ALA A 1 193 ? 9.766 16.051 -2.236 1.00 68.88 193 ALA A CA 1
ATOM 1464 C C . ALA A 1 193 ? 10.776 14.960 -2.642 1.00 68.88 193 ALA A C 1
ATOM 1466 O O . ALA A 1 193 ? 11.330 15.002 -3.738 1.00 68.88 193 ALA A O 1
ATOM 1467 N N . ASN A 1 194 ? 10.930 13.912 -1.823 1.00 67.81 194 ASN A N 1
ATOM 1468 C CA . ASN A 1 194 ? 11.782 12.767 -2.169 1.00 67.81 194 ASN A CA 1
ATOM 1469 C C . ASN A 1 194 ? 11.289 12.017 -3.417 1.00 67.81 194 ASN A C 1
ATOM 1471 O O . ASN A 1 194 ? 12.086 11.470 -4.178 1.00 67.81 194 ASN A O 1
ATOM 1475 N N . THR A 1 195 ? 9.974 11.967 -3.640 1.00 64.31 195 THR A N 1
ATOM 1476 C CA . THR A 1 195 ? 9.400 11.321 -4.829 1.00 64.31 195 THR A CA 1
ATOM 1477 C C . THR A 1 195 ? 9.672 12.148 -6.088 1.00 64.31 195 THR A C 1
ATOM 1479 O O . THR A 1 195 ? 9.943 11.579 -7.144 1.00 64.31 195 THR A O 1
ATOM 1482 N N . GLU A 1 196 ? 9.647 13.477 -5.979 1.00 71.75 196 GLU A N 1
ATOM 1483 C CA . GLU A 1 196 ? 9.989 14.398 -7.066 1.00 71.75 196 GLU A CA 1
ATOM 1484 C C . GLU A 1 196 ? 11.472 14.289 -7.456 1.00 71.75 196 GLU A C 1
ATOM 1486 O O . GLU A 1 196 ? 11.770 14.066 -8.632 1.00 71.75 196 GLU A O 1
ATOM 1491 N N . GLU A 1 197 ? 12.387 14.288 -6.478 1.00 73.06 19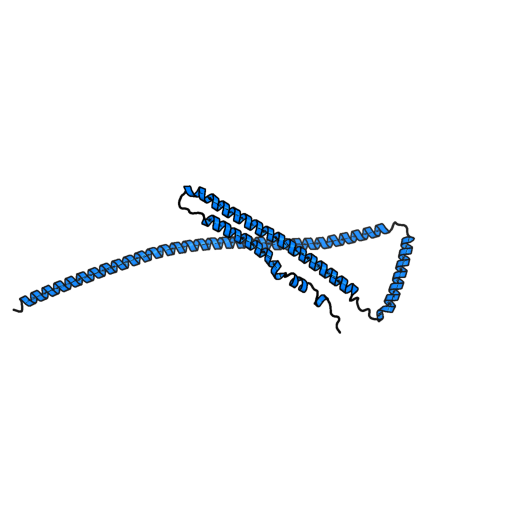7 GLU A N 1
ATOM 1492 C CA . GLU A 1 197 ? 13.816 14.026 -6.721 1.00 73.06 197 GLU A CA 1
ATOM 1493 C C . GLU A 1 197 ? 14.050 12.649 -7.362 1.00 73.06 197 GLU A C 1
ATOM 1495 O O . GLU A 1 197 ? 14.850 12.514 -8.291 1.00 73.06 197 GLU A O 1
ATOM 1500 N N . MET A 1 198 ? 13.322 11.615 -6.925 1.00 67.94 198 MET A N 1
ATOM 1501 C CA . MET A 1 198 ? 13.435 10.277 -7.511 1.00 67.94 198 MET A CA 1
ATOM 1502 C C . MET A 1 198 ? 12.973 10.253 -8.975 1.00 67.94 198 MET A C 1
ATOM 1504 O O . MET A 1 198 ? 13.607 9.606 -9.810 1.00 67.94 198 MET A O 1
ATOM 1508 N N . ILE A 1 199 ? 11.900 10.972 -9.317 1.00 73.25 199 ILE A N 1
ATOM 1509 C CA . ILE A 1 199 ? 11.427 11.105 -10.704 1.00 73.25 199 ILE A CA 1
ATOM 1510 C C . ILE A 1 199 ? 12.474 11.823 -11.565 1.00 73.25 199 ILE A C 1
ATOM 1512 O O . ILE A 1 199 ? 12.703 11.422 -12.710 1.00 73.25 199 ILE A O 1
ATOM 1516 N N . GLU A 1 200 ? 13.128 12.854 -11.037 1.00 81.19 200 GLU A N 1
ATOM 1517 C CA . GLU A 1 200 ? 14.172 13.593 -11.751 1.00 81.19 200 GLU A CA 1
ATOM 1518 C C . GLU A 1 200 ? 15.444 12.755 -11.959 1.00 81.19 200 GLU A C 1
ATOM 1520 O O . GLU A 1 200 ? 15.980 12.690 -13.073 1.00 81.19 200 GLU A O 1
ATOM 1525 N N . ALA A 1 201 ? 15.859 11.995 -10.943 1.00 76.44 201 ALA A N 1
ATOM 1526 C CA . ALA A 1 201 ? 16.949 11.029 -11.057 1.00 76.44 201 ALA A CA 1
ATOM 1527 C C . ALA A 1 201 ? 16.643 9.945 -12.107 1.00 76.44 201 ALA A C 1
ATOM 1529 O O . ALA A 1 201 ? 17.495 9.621 -12.938 1.00 76.44 201 ALA A O 1
ATOM 1530 N N . VAL A 1 202 ? 15.409 9.424 -12.134 1.00 76.12 202 VAL A N 1
ATOM 1531 C CA . VAL A 1 202 ? 14.966 8.437 -13.133 1.00 76.12 202 VAL A CA 1
ATOM 1532 C C . VAL A 1 202 ? 14.954 9.030 -14.544 1.00 76.12 202 VAL A C 1
ATOM 1534 O O . VAL A 1 202 ? 15.421 8.372 -15.475 1.00 76.12 202 VAL A O 1
ATOM 1537 N N . LYS A 1 203 ? 14.484 10.271 -14.733 1.00 83.25 203 LYS A N 1
ATOM 1538 C CA . LYS A 1 203 ? 14.549 10.957 -16.039 1.00 83.25 203 LYS A CA 1
ATOM 1539 C C . LYS A 1 203 ? 15.987 11.084 -16.535 1.00 83.25 203 LYS A C 1
ATOM 1541 O O . LYS A 1 203 ? 16.267 10.728 -17.679 1.00 83.25 203 LYS A O 1
ATOM 1546 N N . THR A 1 204 ? 16.890 11.517 -15.657 1.00 87.81 204 THR A N 1
ATOM 1547 C CA . THR A 1 204 ? 18.318 11.657 -15.969 1.00 87.81 204 THR A CA 1
ATOM 1548 C C . THR A 1 204 ? 18.927 10.308 -16.360 1.00 87.81 204 THR A C 1
ATOM 1550 O O . THR A 1 204 ? 19.634 10.200 -17.362 1.00 87.81 204 THR A O 1
ATOM 1553 N N . LEU A 1 205 ? 18.594 9.241 -15.628 1.00 80.25 205 LEU A N 1
ATOM 1554 C CA . LEU A 1 205 ? 19.054 7.886 -15.931 1.00 80.25 205 LEU A CA 1
ATOM 1555 C C . LEU A 1 205 ? 18.567 7.403 -17.309 1.00 80.25 205 LEU A C 1
ATOM 1557 O O . LEU A 1 205 ? 19.337 6.807 -18.063 1.00 80.25 205 LEU A O 1
ATOM 1561 N N . VAL A 1 206 ? 17.306 7.676 -17.660 1.00 83.06 206 VAL A N 1
ATOM 1562 C CA . VAL A 1 206 ? 16.734 7.339 -18.975 1.00 83.06 206 VAL A CA 1
ATOM 1563 C C . VAL A 1 206 ? 17.449 8.089 -20.100 1.00 83.06 206 VAL A C 1
ATOM 1565 O O . VAL A 1 206 ? 17.720 7.505 -21.152 1.00 83.06 206 VAL A O 1
ATOM 1568 N N . GLU A 1 207 ? 17.786 9.360 -19.894 1.00 88.44 207 GLU A N 1
ATOM 1569 C CA . GLU A 1 207 ? 18.519 10.162 -20.875 1.00 88.44 207 GLU A CA 1
ATOM 1570 C C . GLU A 1 207 ? 19.946 9.642 -21.085 1.00 88.44 207 GLU A C 1
ATOM 1572 O O . GLU A 1 207 ? 20.369 9.422 -22.224 1.00 88.44 207 GLU A O 1
ATOM 1577 N N . VAL A 1 208 ? 20.658 9.331 -19.997 1.00 86.12 208 VAL A N 1
ATOM 1578 C CA . VAL A 1 208 ? 21.973 8.676 -20.060 1.00 86.12 208 VAL A CA 1
ATOM 1579 C C . VAL A 1 208 ? 21.876 7.345 -20.802 1.00 86.12 208 VAL A C 1
ATOM 1581 O O . VAL A 1 208 ? 22.705 7.066 -21.667 1.00 86.12 208 VAL A O 1
ATOM 1584 N N . ASN A 1 209 ? 20.845 6.541 -20.532 1.00 79.38 209 ASN A N 1
ATOM 1585 C CA . ASN A 1 209 ? 20.655 5.257 -21.202 1.00 79.38 209 ASN A CA 1
ATOM 1586 C C . ASN A 1 209 ? 20.461 5.421 -22.719 1.00 79.38 209 ASN A C 1
ATOM 1588 O O . ASN A 1 209 ? 21.125 4.738 -23.500 1.00 79.38 209 ASN A O 1
ATOM 1592 N N . ARG A 1 210 ? 19.638 6.387 -23.151 1.00 87.81 210 ARG A N 1
ATOM 1593 C CA . ARG A 1 210 ? 19.464 6.722 -24.577 1.00 87.81 210 ARG A CA 1
ATOM 1594 C C . ARG A 1 210 ? 20.767 7.176 -25.230 1.00 87.81 210 ARG A C 1
ATOM 1596 O O . ARG A 1 210 ? 21.078 6.747 -26.343 1.00 87.81 210 ARG A O 1
ATOM 1603 N N . ASN A 1 211 ? 21.547 8.004 -24.540 1.00 90.25 211 ASN A N 1
ATOM 1604 C CA . ASN A 1 211 ? 22.841 8.468 -25.038 1.00 90.25 211 ASN A CA 1
ATOM 1605 C C . ASN A 1 211 ? 23.837 7.312 -25.191 1.00 90.25 211 ASN A C 1
ATOM 1607 O O . ASN A 1 211 ? 24.516 7.221 -26.215 1.00 90.25 211 ASN A O 1
ATOM 1611 N N . VAL A 1 212 ? 23.876 6.388 -24.226 1.00 86.69 212 VAL A N 1
ATOM 1612 C CA . VAL A 1 212 ? 24.697 5.171 -24.300 1.00 86.69 212 VAL A CA 1
ATOM 1613 C C . VAL A 1 212 ? 24.257 4.280 -25.460 1.00 86.69 212 VAL A C 1
ATOM 1615 O O . VAL A 1 212 ? 25.110 3.845 -26.228 1.00 86.69 212 VAL A O 1
ATOM 1618 N N . GLN A 1 213 ? 22.953 4.052 -25.648 1.00 80.50 213 GLN A N 1
ATOM 1619 C CA . GLN A 1 213 ? 22.446 3.273 -26.786 1.00 80.50 213 GLN A CA 1
ATOM 1620 C C . GLN A 1 213 ? 22.841 3.896 -28.133 1.00 80.50 213 GLN A C 1
ATOM 1622 O O . GLN A 1 213 ? 23.294 3.189 -29.031 1.00 80.50 213 GLN A O 1
ATOM 1627 N N . SER A 1 214 ? 22.737 5.221 -28.263 1.00 90.69 214 SER A N 1
ATOM 1628 C CA . SER A 1 214 ? 23.153 5.950 -29.468 1.00 90.69 214 SER A CA 1
ATOM 1629 C C . SER A 1 214 ? 24.661 5.845 -29.721 1.00 90.69 214 SER A C 1
ATOM 1631 O O . SER A 1 214 ? 25.097 5.595 -30.847 1.00 90.69 214 SER A O 1
ATOM 1633 N N . ALA A 1 215 ? 25.478 5.982 -28.673 1.00 87.69 215 ALA A N 1
ATOM 1634 C CA . ALA A 1 215 ? 26.923 5.802 -28.771 1.00 87.69 215 ALA A CA 1
ATOM 1635 C C . ALA A 1 215 ? 27.286 4.366 -29.176 1.00 87.69 215 ALA A C 1
ATOM 1637 O O . ALA A 1 215 ? 28.133 4.173 -30.048 1.00 87.69 215 ALA A O 1
ATOM 1638 N N . LEU A 1 216 ? 26.610 3.370 -28.599 1.00 84.69 216 LEU A N 1
ATOM 1639 C CA . LEU A 1 216 ? 26.812 1.961 -28.922 1.00 84.69 216 LEU A CA 1
ATOM 1640 C C . LEU A 1 216 ? 26.470 1.672 -30.388 1.00 84.69 216 LEU A C 1
ATOM 1642 O O . LEU A 1 216 ? 27.259 1.031 -31.075 1.00 84.69 216 LEU A O 1
ATOM 1646 N N . ALA A 1 217 ? 25.360 2.214 -30.897 1.00 88.50 217 ALA A N 1
ATOM 1647 C CA . ALA A 1 217 ? 24.979 2.080 -32.302 1.00 88.50 217 ALA A CA 1
ATOM 1648 C C . ALA A 1 217 ? 26.054 2.646 -33.248 1.00 88.50 217 ALA A C 1
ATOM 1650 O O . ALA A 1 217 ? 26.444 1.984 -34.209 1.00 88.50 217 ALA A O 1
ATOM 1651 N N . LYS A 1 218 ? 26.609 3.826 -32.936 1.00 90.19 218 LYS A N 1
ATOM 1652 C CA . LYS A 1 218 ? 27.716 4.416 -33.712 1.00 90.19 218 LYS A CA 1
ATOM 1653 C C . LYS A 1 218 ? 28.978 3.557 -33.674 1.00 90.19 218 LYS A C 1
ATOM 1655 O O . LYS A 1 218 ? 29.683 3.460 -34.675 1.00 90.19 218 LYS A O 1
ATOM 1660 N N . VAL A 1 219 ? 29.286 2.951 -32.526 1.00 89.81 219 VAL A N 1
ATOM 1661 C CA . VAL A 1 219 ? 30.424 2.031 -32.399 1.00 89.81 219 VAL A CA 1
ATOM 1662 C C . VAL A 1 219 ? 30.200 0.784 -33.251 1.00 89.81 219 VAL A C 1
ATOM 1664 O O . VAL A 1 219 ? 31.118 0.402 -33.973 1.00 89.81 219 VAL A O 1
ATOM 1667 N N . MET A 1 220 ? 28.997 0.202 -33.231 1.00 85.50 220 MET A N 1
ATOM 1668 C CA . MET A 1 220 ? 28.659 -0.958 -34.062 1.00 85.50 220 MET A CA 1
ATOM 1669 C C . MET A 1 220 ? 28.800 -0.650 -35.555 1.00 85.50 220 MET A C 1
ATOM 1671 O O . MET A 1 220 ? 29.459 -1.406 -36.260 1.00 85.50 220 MET A O 1
ATOM 1675 N N . GLU A 1 221 ? 28.293 0.496 -36.020 1.00 91.31 221 GLU A N 1
ATOM 1676 C CA . GLU A 1 221 ? 28.444 0.920 -37.421 1.00 91.31 221 GLU A CA 1
ATOM 1677 C C . GLU A 1 221 ? 29.925 1.059 -37.815 1.00 91.31 221 GLU A C 1
ATOM 1679 O O . GLU A 1 221 ? 30.360 0.627 -38.885 1.00 91.31 221 GLU A O 1
ATOM 1684 N N . ARG A 1 222 ? 30.741 1.636 -36.924 1.00 91.31 222 ARG A N 1
ATOM 1685 C CA . ARG A 1 222 ? 32.183 1.797 -37.151 1.00 91.31 222 ARG A CA 1
ATOM 1686 C C . ARG A 1 222 ? 32.904 0.451 -37.187 1.00 91.31 222 ARG A C 1
ATOM 1688 O O . ARG A 1 222 ? 33.817 0.274 -37.989 1.00 91.31 222 ARG A O 1
ATOM 1695 N N . GLN A 1 223 ? 32.497 -0.478 -36.327 1.00 82.94 223 GLN A N 1
ATOM 1696 C CA . GLN A 1 223 ? 33.051 -1.825 -36.248 1.00 82.94 223 GLN A CA 1
ATOM 1697 C C . GLN A 1 223 ? 32.696 -2.647 -37.492 1.00 82.94 223 GLN A C 1
ATOM 1699 O O . GLN A 1 223 ? 33.554 -3.352 -38.018 1.00 82.94 223 GLN A O 1
ATOM 1704 N N . GLU A 1 224 ? 31.475 -2.504 -38.009 1.00 88.19 224 GLU A N 1
ATOM 1705 C CA . GLU A 1 224 ? 31.030 -3.140 -39.251 1.00 88.19 224 GLU A CA 1
ATOM 1706 C C . GLU A 1 224 ? 31.788 -2.591 -40.468 1.00 88.19 224 GLU A C 1
ATOM 1708 O O . GLU A 1 224 ? 32.292 -3.363 -41.287 1.00 88.19 224 GLU A O 1
ATOM 1713 N N . ARG A 1 225 ? 31.985 -1.267 -40.535 1.00 90.88 225 ARG A N 1
ATOM 1714 C CA . ARG A 1 225 ? 32.798 -0.632 -41.584 1.00 90.88 225 ARG A CA 1
ATOM 1715 C C . ARG A 1 225 ? 34.253 -1.104 -41.545 1.00 90.88 225 ARG A C 1
ATOM 1717 O O . ARG A 1 225 ? 34.795 -1.494 -42.575 1.00 90.88 225 ARG A O 1
ATOM 1724 N N . PHE A 1 226 ? 34.856 -1.140 -40.357 1.00 89.25 226 PHE A N 1
ATOM 1725 C CA . PHE A 1 226 ? 36.224 -1.625 -40.170 1.00 89.25 226 PHE A CA 1
ATOM 1726 C C . PHE A 1 226 ? 36.372 -3.107 -40.545 1.00 89.25 226 PHE A C 1
ATOM 1728 O O . PHE A 1 226 ? 37.334 -3.485 -41.211 1.00 89.25 226 PHE A O 1
ATOM 1735 N N . ALA A 1 227 ? 35.403 -3.950 -40.176 1.00 88.81 227 ALA A N 1
ATOM 1736 C CA . ALA A 1 227 ? 35.383 -5.354 -40.582 1.00 88.81 227 ALA A CA 1
ATOM 1737 C C . ALA A 1 227 ? 35.295 -5.508 -42.113 1.00 88.81 227 ALA A C 1
ATOM 1739 O O . ALA A 1 227 ? 35.968 -6.368 -42.687 1.00 88.81 227 ALA A O 1
ATOM 1740 N N . GLY A 1 228 ? 34.513 -4.652 -42.780 1.00 90.75 228 GLY A N 1
ATOM 1741 C CA . GLY A 1 228 ? 34.440 -4.578 -44.240 1.00 90.75 228 GLY A CA 1
ATOM 1742 C C . GLY A 1 228 ? 35.773 -4.192 -44.889 1.00 90.75 228 GLY A C 1
ATOM 1743 O O . GLY A 1 228 ? 36.225 -4.874 -45.809 1.00 90.75 228 GLY A O 1
ATOM 1744 N N . GLU A 1 229 ? 36.439 -3.155 -44.378 1.00 91.75 229 GLU A N 1
ATOM 1745 C CA . GLU A 1 229 ? 37.762 -2.717 -44.848 1.00 91.75 229 GLU A CA 1
ATOM 1746 C C . GLU A 1 229 ? 38.827 -3.809 -44.670 1.00 91.75 229 GLU A C 1
ATOM 1748 O O . GLU A 1 229 ? 39.590 -4.081 -45.595 1.00 91.75 229 GLU A O 1
ATOM 1753 N N . LEU A 1 230 ? 38.839 -4.499 -43.524 1.00 90.06 230 LEU A N 1
ATOM 1754 C CA . LEU A 1 230 ? 39.721 -5.645 -43.264 1.00 90.06 230 LEU A CA 1
ATOM 1755 C C . LEU A 1 230 ? 39.510 -6.776 -44.273 1.00 90.06 230 LEU A C 1
ATOM 1757 O O . LEU A 1 230 ? 40.473 -7.379 -44.753 1.00 90.06 230 LEU A O 1
ATOM 1761 N N . LYS A 1 231 ? 38.250 -7.068 -44.612 1.00 90.88 231 LYS A N 1
ATOM 1762 C CA . LYS A 1 231 ? 37.921 -8.078 -45.620 1.00 90.88 231 LYS A CA 1
ATOM 1763 C C . LYS A 1 231 ? 38.417 -7.658 -47.006 1.00 90.88 231 LYS A C 1
ATOM 1765 O O . LYS A 1 231 ? 39.035 -8.474 -47.687 1.00 90.88 231 LYS A O 1
ATOM 1770 N N . ALA A 1 232 ? 38.221 -6.396 -47.384 1.00 90.56 232 ALA A N 1
ATOM 1771 C CA . ALA A 1 232 ? 38.712 -5.854 -48.649 1.00 90.56 232 ALA A CA 1
ATOM 1772 C C . ALA A 1 232 ? 40.249 -5.874 -48.730 1.00 90.56 232 ALA A C 1
ATOM 1774 O O . ALA A 1 232 ? 40.804 -6.316 -49.734 1.00 90.56 232 ALA A O 1
ATOM 1775 N N . GLN A 1 233 ? 40.944 -5.483 -47.654 1.00 90.00 233 GLN A N 1
ATOM 1776 C CA . GLN A 1 233 ? 42.406 -5.572 -47.571 1.00 90.00 233 GLN A CA 1
ATOM 1777 C C . GLN A 1 233 ? 42.898 -7.013 -47.710 1.00 90.00 233 GLN A C 1
ATOM 1779 O O . GLN A 1 233 ? 43.862 -7.265 -48.431 1.00 90.00 233 GLN A O 1
ATOM 1784 N N . LYS A 1 234 ? 42.226 -7.973 -47.063 1.00 89.75 234 LYS A N 1
ATOM 1785 C CA . LYS A 1 234 ? 42.556 -9.397 -47.191 1.00 89.75 234 LYS A CA 1
ATOM 1786 C C . LYS A 1 234 ? 42.398 -9.890 -48.632 1.00 89.75 234 LYS A C 1
ATOM 1788 O O . LYS A 1 234 ? 43.265 -10.612 -49.119 1.00 89.75 234 LYS A O 1
ATOM 1793 N N . GLU A 1 235 ? 41.316 -9.514 -49.312 1.00 91.06 235 GLU A N 1
ATOM 1794 C CA . GLU A 1 235 ? 41.092 -9.873 -50.719 1.00 91.06 235 GLU A CA 1
ATOM 1795 C C . GLU A 1 235 ? 42.144 -9.247 -51.641 1.00 91.06 235 GLU A C 1
ATOM 1797 O O . GLU A 1 235 ? 42.694 -9.944 -52.494 1.00 91.06 235 GLU A O 1
ATOM 1802 N N . GLN A 1 236 ? 42.476 -7.968 -51.443 1.00 92.38 236 GLN A N 1
ATOM 1803 C CA . GLN A 1 236 ? 43.510 -7.284 -52.218 1.00 92.38 236 GLN A CA 1
ATOM 1804 C C . GLN A 1 236 ? 44.885 -7.930 -52.012 1.00 92.38 236 GLN A C 1
ATOM 1806 O O . GLN A 1 236 ? 45.554 -8.246 -52.991 1.00 92.38 236 GLN A O 1
ATOM 1811 N N . LEU A 1 237 ? 45.274 -8.198 -50.762 1.00 90.62 237 LEU A N 1
ATOM 1812 C CA . LEU A 1 237 ? 46.537 -8.868 -50.447 1.00 90.62 237 LEU A CA 1
ATOM 1813 C C . LEU A 1 237 ? 46.608 -10.259 -51.088 1.00 90.62 237 LEU A C 1
ATOM 1815 O O . LEU A 1 237 ? 47.630 -10.620 -51.663 1.00 90.62 237 LEU A O 1
ATOM 1819 N N . SER A 1 238 ? 45.510 -11.022 -51.042 1.00 92.06 238 SER A N 1
ATOM 1820 C CA . SER A 1 238 ? 45.437 -12.334 -51.691 1.00 92.06 238 SER A CA 1
ATOM 1821 C C . SER A 1 238 ? 45.615 -12.243 -53.207 1.00 92.06 238 SER A C 1
ATOM 1823 O O . SER A 1 238 ? 46.278 -13.106 -53.779 1.00 92.06 238 SER A O 1
ATOM 1825 N N . ARG A 1 239 ? 45.045 -11.220 -53.861 1.00 91.88 239 ARG A N 1
ATOM 1826 C CA . ARG A 1 239 ? 45.232 -10.990 -55.303 1.00 91.88 239 ARG A CA 1
ATOM 1827 C C . ARG A 1 239 ? 46.678 -10.642 -55.624 1.00 91.88 239 ARG A C 1
ATOM 1829 O O . ARG A 1 239 ? 47.268 -11.305 -56.464 1.00 91.88 239 ARG A O 1
ATOM 1836 N N . THR A 1 240 ? 47.270 -9.694 -54.900 1.00 91.44 240 THR A N 1
ATOM 1837 C CA . THR A 1 240 ? 48.671 -9.301 -55.105 1.00 91.44 240 THR A CA 1
ATOM 1838 C C . THR A 1 240 ? 49.631 -10.470 -54.873 1.00 91.44 240 THR A C 1
ATOM 1840 O O . THR A 1 240 ? 50.569 -10.651 -55.641 1.00 91.44 240 THR A O 1
ATOM 1843 N N . CYS A 1 241 ? 49.391 -11.317 -53.865 1.00 89.62 241 CYS A N 1
ATOM 1844 C CA . CYS A 1 241 ? 50.178 -12.537 -53.671 1.00 89.62 241 CYS A CA 1
ATOM 1845 C C . CYS A 1 241 ? 50.048 -13.520 -54.846 1.00 89.62 241 CYS A C 1
ATOM 1847 O O . CYS A 1 241 ? 51.050 -14.120 -55.227 1.00 89.62 241 CYS A O 1
ATOM 1849 N N . SER A 1 242 ? 48.849 -13.679 -55.418 1.00 89.81 242 SER A N 1
ATOM 1850 C CA . SER A 1 242 ? 48.640 -14.518 -56.607 1.00 89.81 242 SER A CA 1
ATOM 1851 C C . SER A 1 242 ? 49.371 -13.953 -57.824 1.00 89.81 242 SER A C 1
ATOM 1853 O O . SER A 1 242 ? 50.099 -14.684 -58.480 1.00 89.81 242 SER A O 1
ATOM 1855 N N . GLU A 1 243 ? 49.242 -12.649 -58.077 1.00 91.44 243 GLU A N 1
ATOM 1856 C CA . GLU A 1 243 ? 49.907 -11.961 -59.192 1.00 91.44 243 GLU A CA 1
ATOM 1857 C C . GLU A 1 243 ? 51.433 -12.064 -59.090 1.00 91.44 243 GLU A C 1
ATOM 1859 O O . GLU A 1 243 ? 52.088 -12.438 -60.060 1.00 91.44 243 GLU A O 1
ATOM 1864 N N . MET A 1 244 ? 52.006 -11.826 -57.904 1.00 87.50 244 MET A N 1
ATOM 1865 C CA . MET A 1 244 ? 53.443 -12.024 -57.689 1.00 87.50 244 MET A CA 1
ATOM 1866 C C . MET A 1 244 ? 53.859 -13.483 -57.896 1.00 87.50 244 MET A C 1
ATOM 1868 O O . MET A 1 244 ? 54.926 -13.741 -58.446 1.00 87.50 244 MET A O 1
ATOM 1872 N N . SER A 1 245 ? 53.049 -14.444 -57.442 1.00 88.94 245 SER A N 1
ATOM 1873 C CA . SER A 1 245 ? 53.334 -15.870 -57.630 1.00 88.94 245 SER A CA 1
ATOM 1874 C C . SER A 1 245 ? 53.351 -16.244 -59.114 1.00 88.94 245 SER A C 1
ATOM 1876 O O . SER A 1 245 ? 54.244 -16.975 -59.552 1.00 88.94 245 SE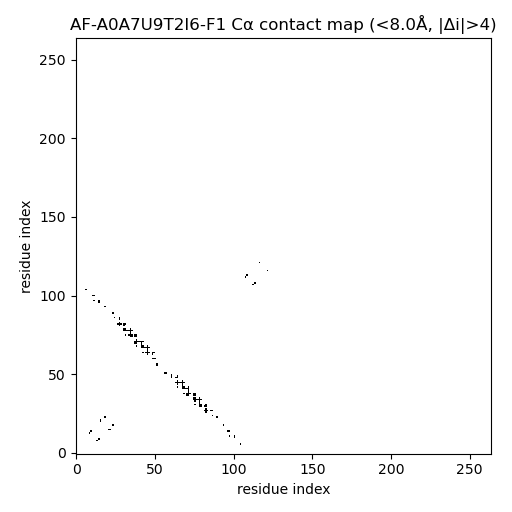R A O 1
ATOM 1878 N N . ASP A 1 246 ? 52.398 -15.729 -59.889 1.00 89.44 246 ASP A N 1
ATOM 1879 C CA . ASP A 1 246 ? 52.309 -15.955 -61.332 1.00 89.44 246 ASP A CA 1
ATOM 1880 C C . ASP A 1 246 ? 53.480 -15.294 -62.071 1.00 89.44 246 ASP A C 1
ATOM 1882 O O . ASP A 1 246 ? 54.094 -15.914 -62.940 1.00 89.44 246 ASP A O 1
ATOM 1886 N N . GLU A 1 247 ? 53.858 -14.073 -61.684 1.00 91.00 247 GLU A N 1
ATOM 1887 C CA . GLU A 1 247 ? 54.991 -13.355 -62.272 1.00 91.00 247 GLU A CA 1
ATOM 1888 C C . GLU A 1 247 ? 56.328 -14.049 -61.976 1.00 91.00 247 GLU A C 1
ATOM 1890 O O . GLU A 1 247 ? 57.121 -14.272 -62.892 1.00 91.00 247 GLU A O 1
ATOM 1895 N N . ILE A 1 248 ? 56.562 -14.468 -60.726 1.00 88.19 248 ILE A N 1
ATOM 1896 C CA . ILE A 1 248 ? 57.756 -15.237 -60.341 1.00 88.19 248 ILE A CA 1
ATOM 1897 C C . ILE A 1 248 ? 57.808 -16.560 -61.113 1.00 88.19 248 ILE A C 1
ATOM 1899 O O . ILE A 1 248 ? 58.860 -16.917 -61.643 1.00 88.19 248 ILE A O 1
ATOM 1903 N N . SER A 1 249 ? 56.681 -17.269 -61.223 1.00 85.56 249 SER A N 1
ATOM 1904 C CA . SER A 1 249 ? 56.599 -18.522 -61.986 1.00 85.56 249 SER A CA 1
ATOM 1905 C C . SER A 1 249 ? 56.895 -18.300 -63.471 1.00 85.56 249 SER A C 1
ATOM 1907 O O . SER A 1 249 ? 57.634 -19.076 -64.078 1.00 85.56 249 SER A O 1
ATOM 1909 N N . GLY A 1 250 ? 56.382 -17.211 -64.052 1.00 86.38 250 GLY A N 1
ATOM 1910 C CA . GLY A 1 250 ? 56.664 -16.811 -65.429 1.00 86.38 250 GLY A CA 1
ATOM 1911 C C . GLY A 1 250 ? 58.139 -16.469 -65.659 1.00 86.38 250 GLY A C 1
ATOM 1912 O O . GLY A 1 250 ? 58.727 -16.920 -66.644 1.00 86.38 250 GLY A O 1
ATOM 1913 N N . GLN A 1 251 ? 58.766 -15.734 -64.736 1.00 87.06 251 GLN A N 1
ATOM 1914 C CA . GLN A 1 251 ? 60.199 -15.427 -64.791 1.00 87.06 251 GLN A CA 1
ATOM 1915 C C . GLN A 1 251 ? 61.063 -16.690 -64.668 1.00 87.06 251 GLN A C 1
ATOM 1917 O O . GLN A 1 251 ? 62.021 -16.847 -65.426 1.00 87.06 251 GLN A O 1
ATOM 1922 N N . LEU A 1 252 ? 60.711 -17.616 -63.770 1.00 82.88 252 LEU A N 1
ATOM 1923 C CA . LEU A 1 252 ? 61.379 -18.915 -63.635 1.00 82.88 252 LEU A CA 1
ATOM 1924 C C . LEU A 1 252 ? 61.265 -19.752 -64.912 1.00 82.88 252 LEU A C 1
ATOM 1926 O O . LEU A 1 252 ? 62.272 -2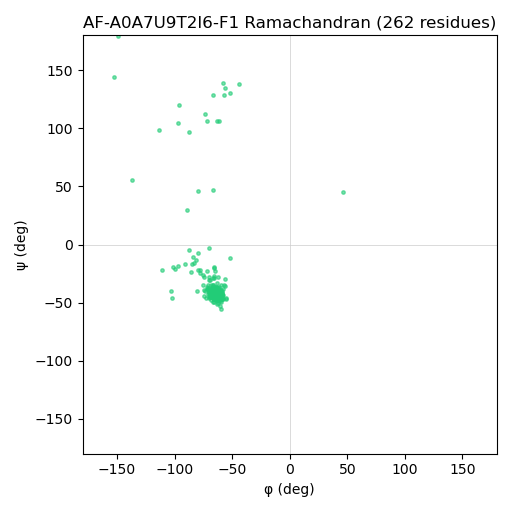0.284 -65.377 1.00 82.88 252 LEU A O 1
ATOM 1930 N N . TYR A 1 253 ? 60.075 -19.818 -65.513 1.00 80.69 253 TYR A N 1
ATOM 1931 C CA . TYR A 1 253 ? 59.856 -20.532 -66.771 1.00 80.69 253 TYR A CA 1
ATOM 1932 C C . TYR A 1 253 ? 60.686 -19.940 -67.921 1.00 80.69 253 TYR A C 1
ATOM 1934 O O . TYR A 1 253 ? 61.339 -20.674 -68.664 1.00 80.69 253 TYR A O 1
ATOM 1942 N N . ALA A 1 254 ? 60.723 -18.609 -68.045 1.00 79.88 254 ALA A N 1
ATOM 1943 C CA . ALA A 1 254 ? 61.539 -17.924 -69.048 1.00 79.88 254 ALA A CA 1
ATOM 1944 C C . ALA A 1 254 ? 63.045 -18.161 -68.831 1.00 79.88 254 ALA A C 1
ATOM 1946 O O . ALA A 1 254 ? 63.789 -18.373 -69.791 1.00 79.88 254 ALA A O 1
ATOM 1947 N N . PHE A 1 255 ? 63.498 -18.168 -67.575 1.00 82.12 255 PHE A N 1
ATOM 1948 C CA . PHE A 1 255 ? 64.885 -18.468 -67.224 1.00 82.12 255 PHE A CA 1
ATOM 1949 C C . PHE A 1 255 ? 65.260 -19.921 -67.549 1.00 82.12 255 PHE A C 1
ATOM 1951 O O . PHE A 1 255 ? 66.315 -20.171 -68.133 1.00 82.12 255 PHE A O 1
ATOM 1958 N N . GLU A 1 256 ? 64.387 -20.882 -67.240 1.00 77.19 256 GLU A N 1
ATOM 1959 C CA . GLU A 1 256 ? 64.583 -22.294 -67.580 1.00 77.19 256 GLU A CA 1
ATOM 1960 C C . GLU A 1 256 ? 64.628 -22.512 -69.101 1.00 77.19 256 GLU A C 1
ATOM 1962 O O . GLU A 1 256 ? 65.492 -23.233 -69.605 1.00 77.19 256 GLU A O 1
ATOM 1967 N N . GLN A 1 257 ? 63.763 -21.826 -69.853 1.00 77.56 257 GLN A N 1
ATOM 1968 C CA . GLN A 1 257 ? 63.760 -21.873 -71.314 1.00 77.56 257 GLN A CA 1
ATOM 1969 C C . GLN A 1 257 ? 65.050 -21.285 -71.914 1.00 77.56 257 GLN A C 1
ATOM 1971 O O . GLN A 1 257 ? 65.611 -21.870 -72.842 1.00 77.56 257 GLN A O 1
ATOM 1976 N N . MET A 1 258 ? 65.562 -20.178 -71.359 1.00 75.94 258 MET A N 1
ATOM 1977 C CA . MET A 1 258 ? 66.859 -19.610 -71.751 1.00 75.94 258 MET A CA 1
ATOM 1978 C C . MET A 1 258 ? 68.029 -20.538 -71.410 1.00 75.94 258 MET A C 1
ATOM 1980 O O . MET A 1 258 ? 68.918 -20.711 -72.241 1.00 75.94 258 MET A O 1
ATOM 1984 N N . ARG A 1 259 ? 68.025 -21.189 -70.240 1.00 75.19 259 ARG A N 1
ATOM 1985 C CA . ARG A 1 259 ? 69.059 -22.171 -69.874 1.00 75.19 259 ARG A CA 1
ATOM 1986 C C . ARG A 1 259 ? 69.095 -23.343 -70.859 1.00 75.19 259 ARG A C 1
ATOM 1988 O O . ARG A 1 259 ? 70.161 -23.689 -71.358 1.00 75.19 259 ARG A O 1
ATOM 1995 N N . ASN A 1 260 ? 67.934 -23.896 -71.206 1.00 75.69 260 ASN A N 1
ATOM 1996 C CA . ASN A 1 260 ? 67.825 -25.032 -72.127 1.00 75.69 260 ASN A CA 1
ATOM 1997 C C . ASN A 1 260 ? 68.276 -24.701 -73.568 1.00 75.69 260 ASN A C 1
ATOM 1999 O O . ASN A 1 260 ? 68.594 -25.610 -74.334 1.00 75.69 260 ASN A O 1
ATOM 2003 N N . LEU A 1 261 ? 68.312 -23.418 -73.952 1.00 71.00 261 LEU A N 1
ATOM 2004 C CA . LEU A 1 261 ? 68.863 -22.961 -75.236 1.00 71.00 261 LEU A CA 1
ATOM 2005 C C . LEU A 1 261 ? 70.399 -22.908 -75.250 1.00 71.00 261 LEU A C 1
ATOM 2007 O O . LEU A 1 261 ? 70.984 -22.999 -76.327 1.00 71.00 261 LEU A O 1
ATOM 2011 N N . TYR A 1 262 ? 71.041 -22.775 -74.086 1.00 62.66 262 TYR A N 1
ATOM 2012 C CA . TYR A 1 262 ? 72.499 -22.692 -73.947 1.00 62.66 262 TYR A CA 1
ATOM 2013 C C . TYR A 1 262 ? 73.175 -24.031 -73.599 1.00 62.66 262 TYR A C 1
ATOM 2015 O O . TYR A 1 262 ? 74.374 -24.164 -73.818 1.00 62.66 262 TYR A O 1
ATOM 2023 N N . GLU A 1 263 ? 72.440 -25.029 -73.099 1.00 60.00 263 GLU A N 1
ATOM 2024 C CA . GLU A 1 263 ? 72.963 -26.371 -72.763 1.00 60.00 263 GLU A CA 1
ATOM 2025 C C . GLU A 1 263 ? 72.922 -27.388 -73.935 1.00 60.00 263 GLU A C 1
ATOM 2027 O O . GLU A 1 263 ? 72.803 -28.592 -73.706 1.00 60.00 263 GLU A O 1
ATOM 2032 N N . LYS A 1 264 ? 73.028 -26.941 -75.196 1.00 48.44 264 LYS A N 1
ATOM 2033 C CA . LYS A 1 264 ? 73.138 -27.824 -76.379 1.00 48.44 264 LYS A CA 1
ATOM 2034 C C . LYS A 1 264 ? 74.539 -27.875 -76.973 1.00 48.44 264 LYS A C 1
ATOM 2036 O O . LYS A 1 264 ? 75.157 -26.799 -77.114 1.00 48.44 264 LYS A O 1
#

Mean predicted aligned error: 21.28 Å